Protein AF-A0AA35VU77-F1 (afdb_monomer_lite)

Secondary structure (DSSP, 8-state):
-PPP--S--------HHHHHHHHTTTS--PPPPHHHHHHHTT-TTT----TTTT---S-SGGGG-----EETTEEGGGG--TTHHHHHHHHHHHHHHHHHTTTTS----------HHHHHHHHHHHHHHHHHHHHHHHHHHHHTTSSS-TTS--TTSPPTTS--SSHHHHHHHHHHHHHHHHHHHHTT-SSTT------------

Foldseek 3Di:
DDDDDDPDDPDDDDDPVVVVCVVCVVPDDDDDDVQNVQVVQPHDPRDDDDPLCPDDDPDPPCSPPDDDQDDPNDGPVVQDDPCNVVVVVVVVVVVVVCVVVVVPDPPVVVPPPQPPVNVVVVVVVVVVVVVVVVVVVVVVVVVVVVPDDPVDDDQQDDDPPPPDPHSVSSVVVVVVVVVVCVVVVVVVAPDPPRPDDDDPPPPPD

Sequence (205 aa):
MPKPRDQKERLVCIPKSVLEAKAMEAEKVKRKLEMDNENENGGAGVYSASLKKHYLLVDDKWKEDNMSEILDGHNAFNFIDQDILQRLEELEKEEGLLQEQGDGEDEEMEGEDLTPEQQQELNEIRKKKRSNKKMKIRSKSRSMSRSRSISRPPVHELVPDEGYKDSAQKLKAFKMGKSSVHKRHKAAKKNEGDRVILTLNLLFR

pLDDT: mean 81.17, std 13.05, range [46.22, 95.69]

Organism: Lactuca saligna (NCBI:txid75948)

Structure (mmCIF, N/CA/C/O backbone):
data_AF-A0AA35VU77-F1
#
_entry.id   AF-A0AA35VU77-F1
#
loop_
_atom_site.group_PDB
_atom_site.id
_atom_site.type_symbol
_atom_site.label_atom_id
_atom_site.label_alt_id
_atom_site.label_comp_id
_atom_site.label_asym_id
_atom_site.label_entity_id
_atom_site.label_seq_id
_atom_site.pdbx_PDB_ins_code
_atom_site.Cartn_x
_atom_site.Cartn_y
_atom_site.Cartn_z
_atom_site.occupancy
_atom_site.B_iso_or_equiv
_atom_site.auth_seq_id
_atom_site.auth_comp_id
_atom_site.auth_asym_id
_atom_site.auth_atom_id
_atom_site.pdbx_PDB_model_num
ATOM 1 N N . MET A 1 1 ? 29.006 -35.032 -24.140 1.00 76.69 1 MET A N 1
ATOM 2 C CA . MET A 1 1 ? 27.721 -34.397 -24.513 1.00 76.69 1 MET A CA 1
ATOM 3 C C . MET A 1 1 ? 26.688 -34.698 -23.435 1.00 76.69 1 MET A C 1
ATOM 5 O O . MET A 1 1 ? 26.821 -35.748 -22.807 1.00 76.69 1 MET A O 1
ATOM 9 N N . PRO A 1 2 ? 25.713 -33.808 -23.173 1.00 83.44 2 PRO A N 1
ATOM 10 C CA . PRO A 1 2 ? 24.658 -34.073 -22.197 1.00 83.44 2 PRO A CA 1
ATOM 11 C C . PRO A 1 2 ? 23.899 -35.346 -22.581 1.00 83.44 2 PRO A C 1
ATOM 13 O O . PRO A 1 2 ? 23.517 -35.503 -23.739 1.00 83.44 2 PRO A O 1
ATOM 16 N N . LYS A 1 3 ? 23.705 -36.268 -21.633 1.00 85.12 3 LYS A N 1
ATOM 17 C CA . LYS A 1 3 ? 22.888 -37.462 -21.881 1.00 85.12 3 LYS A CA 1
ATOM 18 C C . LYS A 1 3 ? 21.407 -37.050 -21.925 1.00 85.12 3 LYS A C 1
ATOM 20 O O . LYS A 1 3 ? 20.975 -36.340 -21.013 1.00 85.12 3 LYS A O 1
ATOM 25 N N . PRO A 1 4 ? 20.632 -37.463 -22.946 1.00 84.75 4 PRO A N 1
ATOM 26 C CA . PRO A 1 4 ? 19.212 -37.143 -23.021 1.00 84.75 4 PRO A CA 1
ATOM 27 C C . PRO A 1 4 ? 18.474 -37.837 -21.873 1.00 84.75 4 PRO A C 1
ATOM 29 O O . PRO A 1 4 ? 18.572 -39.050 -21.704 1.00 84.75 4 PRO A O 1
ATOM 32 N N . ARG A 1 5 ? 17.783 -37.041 -21.052 1.00 81.94 5 ARG A N 1
ATOM 33 C CA . ARG A 1 5 ? 17.047 -37.523 -19.874 1.00 81.94 5 ARG A CA 1
ATOM 34 C C . ARG A 1 5 ? 15.583 -37.840 -20.186 1.00 81.94 5 ARG A C 1
ATOM 36 O O . ARG A 1 5 ? 15.062 -38.822 -19.682 1.00 81.94 5 ARG A O 1
ATOM 43 N N . ASP A 1 6 ? 14.947 -37.011 -21.016 1.00 90.25 6 ASP A N 1
ATOM 44 C CA . ASP A 1 6 ? 13.515 -37.050 -21.336 1.00 90.25 6 ASP A CA 1
ATOM 45 C C . ASP A 1 6 ? 13.312 -36.945 -22.863 1.00 90.25 6 ASP A C 1
ATOM 47 O O . ASP A 1 6 ? 14.166 -36.394 -23.555 1.00 90.25 6 ASP A O 1
ATOM 51 N N . GLN A 1 7 ? 12.157 -37.388 -23.379 1.00 86.25 7 GLN A N 1
ATOM 52 C CA . GLN A 1 7 ? 11.749 -37.229 -24.793 1.00 86.25 7 GLN A CA 1
ATOM 53 C C . GLN A 1 7 ? 11.100 -35.863 -25.107 1.00 86.25 7 GLN A C 1
ATOM 55 O O . GLN A 1 7 ? 10.604 -35.648 -26.207 1.00 86.25 7 GLN A O 1
ATOM 60 N N . LYS A 1 8 ? 11.056 -34.934 -24.143 1.00 86.06 8 LYS A N 1
ATOM 61 C CA . LYS A 1 8 ? 10.500 -33.589 -24.356 1.00 86.06 8 LYS A CA 1
ATOM 62 C C . LYS A 1 8 ? 11.581 -32.655 -24.888 1.00 86.06 8 LYS A C 1
ATOM 64 O O . LYS A 1 8 ? 12.564 -32.393 -24.191 1.00 86.06 8 LYS A O 1
ATOM 69 N N . GLU A 1 9 ? 11.367 -32.112 -26.080 1.00 85.69 9 GLU A N 1
ATOM 70 C CA . GLU A 1 9 ? 12.237 -31.087 -26.648 1.00 85.69 9 GLU A CA 1
ATOM 71 C C . GLU A 1 9 ? 12.067 -29.769 -25.890 1.00 85.69 9 GLU A C 1
ATOM 73 O O . GLU A 1 9 ? 10.971 -29.226 -25.763 1.00 85.69 9 GLU A O 1
ATOM 78 N N . ARG A 1 10 ? 13.172 -29.247 -25.358 1.00 85.94 10 ARG A N 1
ATOM 79 C CA . ARG A 1 10 ? 13.228 -27.923 -24.730 1.00 85.94 10 ARG A CA 1
ATOM 80 C C . ARG A 1 10 ? 13.898 -26.971 -25.710 1.00 85.94 10 ARG A C 1
ATOM 82 O O . ARG A 1 10 ? 15.083 -26.673 -25.578 1.00 85.94 10 ARG A O 1
ATOM 89 N N . LEU A 1 11 ? 13.146 -26.587 -26.740 1.00 87.56 11 LEU A N 1
ATOM 90 C CA . LEU A 1 11 ? 13.618 -25.667 -27.771 1.00 87.56 11 LEU A CA 1
ATOM 91 C C . LEU A 1 11 ? 13.910 -24.286 -27.173 1.00 87.56 11 LEU A C 1
ATOM 93 O O . LEU A 1 11 ? 13.330 -23.877 -26.166 1.00 87.56 11 LEU A O 1
ATOM 97 N N . VAL A 1 12 ? 14.811 -23.554 -27.821 1.00 90.62 12 VAL A N 1
ATOM 98 C CA . VAL A 1 12 ? 15.113 -22.170 -27.452 1.00 90.62 12 VAL A CA 1
ATOM 99 C C . VAL A 1 12 ? 13.927 -21.285 -27.848 1.00 90.62 12 VAL A C 1
ATOM 101 O O . VAL A 1 12 ? 13.536 -21.257 -29.012 1.00 90.62 12 VAL A O 1
ATOM 104 N N . CYS A 1 13 ? 13.358 -20.546 -26.894 1.00 91.31 13 CYS A N 1
ATOM 105 C CA . CYS A 1 13 ? 12.255 -19.617 -27.144 1.00 91.31 13 CYS A CA 1
ATOM 106 C C . CYS A 1 13 ? 12.804 -18.206 -27.402 1.00 91.31 13 CYS A C 1
ATOM 108 O O . CYS A 1 13 ? 13.132 -17.482 -26.463 1.00 91.31 13 CYS A O 1
ATOM 110 N N . ILE A 1 14 ? 12.939 -17.829 -28.679 1.00 92.31 14 ILE A N 1
ATOM 111 C CA . ILE A 1 14 ? 13.341 -16.475 -29.089 1.00 92.31 14 ILE A CA 1
ATOM 112 C C . ILE A 1 14 ? 12.100 -15.738 -29.616 1.00 92.31 14 ILE A C 1
ATOM 114 O O . ILE A 1 14 ? 11.481 -16.217 -30.569 1.00 92.31 14 ILE A O 1
ATOM 118 N N . PRO A 1 15 ? 11.722 -14.577 -29.050 1.00 94.56 15 PRO A N 1
ATOM 119 C CA . PRO A 1 15 ? 10.602 -13.798 -29.565 1.00 94.56 15 PRO A CA 1
ATOM 120 C C . PRO A 1 15 ? 10.918 -13.230 -30.957 1.00 94.56 15 PRO A C 1
ATOM 122 O O . PRO A 1 15 ? 12.025 -12.747 -31.212 1.00 94.56 15 PRO A O 1
ATOM 125 N N . LYS A 1 16 ? 9.922 -13.245 -31.853 1.00 91.50 16 LYS A N 1
ATOM 126 C CA . LYS A 1 16 ? 10.057 -12.796 -33.255 1.00 91.50 16 LYS A CA 1
ATOM 127 C C . LYS A 1 16 ? 10.577 -11.359 -33.375 1.00 91.50 16 LYS A C 1
ATOM 129 O O . LYS A 1 16 ? 11.432 -11.090 -34.215 1.00 91.50 16 LYS A O 1
ATOM 134 N N . SER A 1 17 ? 10.156 -10.483 -32.459 1.00 91.31 17 SER A N 1
ATOM 135 C CA . SER A 1 17 ? 10.578 -9.077 -32.397 1.00 91.31 17 SER A CA 1
ATOM 136 C C . SER A 1 17 ? 12.098 -8.896 -32.329 1.00 91.31 17 SER A C 1
ATOM 138 O O . SER A 1 17 ? 12.623 -7.932 -32.878 1.00 91.31 17 SER A O 1
ATOM 140 N N . VAL A 1 18 ? 12.830 -9.823 -31.701 1.00 89.81 18 VAL A N 1
ATOM 141 C CA . VAL A 1 18 ? 14.296 -9.755 -31.589 1.00 89.81 18 VAL A CA 1
ATOM 142 C C . VAL A 1 18 ? 14.980 -10.189 -32.886 1.00 89.81 18 VAL A C 1
ATOM 144 O O . VAL A 1 18 ? 15.993 -9.601 -33.263 1.00 89.81 18 VAL A O 1
ATOM 147 N N . LEU A 1 19 ? 14.435 -11.187 -33.588 1.00 88.81 19 LEU A N 1
ATOM 148 C CA . LEU A 1 19 ? 14.968 -11.643 -34.877 1.00 88.81 19 LEU A CA 1
ATOM 149 C C . LEU A 1 19 ? 14.815 -10.553 -35.944 1.00 88.81 19 LEU A C 1
ATOM 151 O O . LEU A 1 19 ? 15.773 -10.237 -36.645 1.00 88.81 19 LEU A O 1
ATOM 155 N N . GLU A 1 20 ? 13.643 -9.920 -35.995 1.00 88.25 20 GLU A N 1
ATOM 156 C CA . GLU A 1 20 ? 13.369 -8.770 -36.865 1.00 88.25 20 GLU A CA 1
ATOM 157 C C . GLU A 1 20 ? 14.216 -7.549 -36.479 1.00 88.25 20 GLU A C 1
ATOM 159 O O . GLU A 1 20 ? 14.733 -6.836 -37.342 1.00 88.25 20 GLU A O 1
ATOM 164 N N . ALA A 1 21 ? 14.406 -7.308 -35.174 1.00 85.38 21 ALA A N 1
ATOM 165 C CA . ALA A 1 21 ? 15.246 -6.215 -34.703 1.00 85.38 21 ALA A CA 1
ATOM 166 C C . ALA A 1 21 ? 16.697 -6.361 -35.173 1.00 85.38 21 ALA A C 1
ATOM 168 O O . ALA A 1 21 ? 17.228 -5.371 -35.677 1.00 85.38 21 ALA A O 1
ATOM 169 N N . LYS A 1 22 ? 17.267 -7.571 -35.056 1.00 83.88 22 LYS A N 1
ATOM 170 C CA . LYS A 1 22 ? 18.619 -7.933 -35.513 1.00 83.88 22 LYS A CA 1
ATOM 171 C C . LYS A 1 22 ? 18.763 -7.883 -37.031 1.00 83.88 22 LYS A C 1
ATOM 173 O O . LYS A 1 22 ? 19.752 -7.361 -37.530 1.00 83.88 22 LYS A O 1
ATOM 178 N N . ALA A 1 23 ? 17.775 -8.387 -37.774 1.00 83.50 23 ALA A N 1
ATOM 179 C CA . ALA A 1 23 ? 17.795 -8.341 -39.238 1.00 83.50 23 ALA A CA 1
ATOM 180 C C . ALA A 1 23 ? 17.839 -6.896 -39.763 1.00 83.50 23 ALA A C 1
ATOM 182 O O . ALA A 1 23 ? 18.548 -6.604 -40.718 1.00 83.50 23 ALA A O 1
ATOM 183 N N . MET A 1 24 ? 17.133 -5.982 -39.093 1.00 76.75 24 MET A N 1
ATOM 184 C CA . MET A 1 24 ? 17.121 -4.560 -39.443 1.00 76.75 24 MET A CA 1
ATOM 185 C C . MET A 1 24 ? 18.193 -3.725 -38.715 1.00 76.75 24 MET A C 1
ATOM 187 O O . MET A 1 24 ? 18.205 -2.504 -38.831 1.00 76.75 24 MET A O 1
ATOM 191 N N . GLU A 1 25 ? 19.079 -4.336 -37.927 1.00 65.44 25 GLU A N 1
ATOM 192 C CA . GLU A 1 25 ? 20.121 -3.630 -37.162 1.00 65.44 25 GLU A CA 1
ATOM 193 C C . GLU A 1 25 ? 21.206 -3.032 -38.073 1.00 65.44 25 GLU A C 1
ATOM 195 O O . GLU A 1 25 ? 21.813 -2.023 -37.728 1.00 65.44 25 GLU A O 1
ATOM 200 N N . ALA A 1 26 ? 21.369 -3.584 -39.279 1.00 60.97 26 ALA A N 1
ATOM 201 C CA . ALA A 1 26 ? 22.276 -3.073 -40.306 1.00 60.97 26 ALA A CA 1
ATOM 202 C C . ALA A 1 26 ? 21.860 -1.705 -40.894 1.00 60.97 26 ALA A C 1
ATOM 204 O O . ALA A 1 26 ? 22.677 -1.059 -41.543 1.00 60.97 26 ALA A O 1
ATOM 205 N N . GLU A 1 27 ? 20.620 -1.252 -40.663 1.00 62.19 27 GLU A N 1
ATOM 206 C CA . GLU A 1 27 ? 20.031 -0.085 -41.345 1.00 62.19 27 GLU A CA 1
ATOM 207 C C . GLU A 1 27 ? 19.505 1.001 -40.378 1.00 62.19 27 GLU A C 1
ATOM 209 O O . GLU A 1 27 ? 19.020 2.050 -40.802 1.00 62.19 27 GLU A O 1
ATOM 214 N N . LYS A 1 28 ? 19.573 0.788 -39.055 1.00 65.19 28 LYS A N 1
ATOM 215 C CA . LYS A 1 28 ? 18.801 1.603 -38.100 1.00 65.19 28 LYS A CA 1
ATOM 216 C C . LYS A 1 28 ? 19.504 2.862 -37.591 1.00 65.19 28 LYS A C 1
ATOM 218 O O . LYS A 1 28 ? 20.522 2.820 -36.903 1.00 65.19 28 LYS A O 1
ATOM 223 N N . VAL A 1 29 ? 18.813 3.981 -37.816 1.00 63.91 29 VAL A N 1
ATOM 224 C CA . VAL A 1 29 ? 18.898 5.247 -37.075 1.00 63.91 29 VAL A CA 1
ATOM 225 C C . VAL A 1 29 ? 18.906 4.973 -35.564 1.00 63.91 29 VAL A C 1
ATOM 227 O O . VAL A 1 29 ? 18.049 4.249 -35.050 1.00 63.91 29 VAL A O 1
ATOM 230 N N . LYS A 1 30 ? 19.876 5.549 -34.845 1.00 72.69 30 LYS A N 1
ATOM 231 C CA . LYS A 1 30 ? 19.999 5.410 -33.386 1.00 72.69 30 LYS A CA 1
ATOM 232 C C . LYS A 1 30 ? 18.725 5.933 -32.714 1.00 72.69 30 LYS A C 1
ATOM 234 O O . LYS A 1 30 ? 18.355 7.089 -32.904 1.00 72.69 30 LYS A O 1
ATOM 239 N N . ARG A 1 31 ? 18.044 5.076 -31.946 1.00 81.38 31 ARG A N 1
ATOM 240 C CA . ARG A 1 31 ? 16.898 5.486 -31.120 1.00 81.38 31 ARG A CA 1
ATOM 241 C C . ARG A 1 31 ? 17.390 6.425 -30.024 1.00 81.38 31 ARG A C 1
ATOM 243 O O . ARG A 1 31 ? 18.448 6.162 -29.459 1.00 81.38 31 ARG A O 1
ATOM 250 N N . LYS A 1 32 ? 16.603 7.455 -29.703 1.00 85.19 32 LYS A N 1
ATOM 251 C CA . LYS A 1 32 ? 16.854 8.276 -28.515 1.00 85.19 32 LYS A CA 1
ATOM 252 C C . LYS A 1 32 ? 16.818 7.384 -27.278 1.00 85.19 32 LYS A C 1
ATOM 254 O O . LYS A 1 32 ? 15.843 6.657 -27.069 1.00 85.19 32 LYS A O 1
ATOM 259 N N . LEU A 1 33 ? 17.893 7.411 -26.504 1.00 88.06 33 LEU A N 1
ATOM 260 C CA . LEU A 1 33 ? 17.984 6.717 -25.228 1.00 88.06 33 LEU A CA 1
ATOM 261 C C . LEU A 1 33 ? 17.532 7.654 -24.105 1.00 88.06 33 LEU A C 1
ATOM 263 O O . LEU A 1 33 ? 17.578 8.873 -24.244 1.00 88.06 33 LEU A O 1
ATOM 267 N N . GLU A 1 34 ? 17.162 7.097 -22.953 1.00 85.38 34 GLU A N 1
ATOM 268 C CA . GLU A 1 34 ? 16.865 7.922 -21.770 1.00 85.38 34 GLU A CA 1
ATOM 269 C C . GLU A 1 34 ? 18.085 8.740 -21.315 1.00 85.38 34 GLU A C 1
ATOM 271 O O . GLU A 1 34 ? 17.922 9.827 -20.778 1.00 85.38 34 GLU A O 1
ATOM 276 N N . MET A 1 35 ? 19.301 8.271 -21.619 1.00 86.31 35 MET A N 1
ATOM 277 C CA . MET A 1 35 ? 20.538 9.031 -21.411 1.00 86.31 35 MET A CA 1
ATOM 278 C C . MET A 1 35 ? 20.590 10.309 -22.265 1.00 86.31 35 MET A C 1
ATOM 280 O O . MET A 1 35 ? 21.073 11.341 -21.807 1.00 86.31 35 MET A O 1
ATOM 284 N N . ASP A 1 36 ? 20.079 10.265 -23.497 1.00 89.44 36 ASP A N 1
ATOM 285 C CA . ASP A 1 36 ? 20.017 11.449 -24.358 1.00 89.44 36 ASP A CA 1
ATOM 286 C C . ASP A 1 36 ? 18.958 12.433 -23.836 1.00 89.44 36 ASP A C 1
ATOM 288 O O . ASP A 1 36 ? 19.223 13.629 -23.749 1.00 89.44 36 ASP A O 1
ATOM 292 N N . ASN A 1 37 ? 17.797 11.925 -23.401 1.00 87.12 37 ASN A N 1
ATOM 293 C CA . ASN A 1 37 ? 16.743 12.738 -22.780 1.00 87.12 37 ASN A CA 1
ATOM 294 C C . ASN A 1 37 ? 17.216 13.409 -21.479 1.00 87.12 37 ASN A C 1
ATOM 296 O O . ASN A 1 37 ? 16.875 14.557 -21.215 1.00 87.12 37 ASN A O 1
ATOM 300 N N . GLU A 1 38 ? 18.003 12.711 -20.660 1.00 88.56 38 GLU A N 1
ATOM 301 C CA . GLU A 1 38 ? 18.589 13.270 -19.440 1.00 88.56 38 GLU A CA 1
ATOM 302 C C . GLU A 1 38 ? 19.518 14.446 -19.763 1.00 88.56 38 GLU A C 1
ATOM 304 O O . GLU A 1 38 ? 19.397 15.511 -19.156 1.00 88.56 38 GLU A O 1
ATOM 309 N N . ASN A 1 39 ? 20.397 14.283 -20.757 1.00 87.25 39 ASN A N 1
ATOM 310 C CA . ASN A 1 39 ? 21.301 15.342 -21.207 1.00 87.25 39 ASN A CA 1
ATOM 311 C C . ASN A 1 39 ? 20.542 16.557 -21.768 1.00 87.25 39 ASN A C 1
ATOM 313 O O . ASN A 1 39 ? 20.941 17.692 -21.511 1.00 87.25 39 ASN A O 1
ATOM 317 N N . GLU A 1 40 ? 19.445 16.332 -22.503 1.00 89.25 40 GLU A N 1
ATOM 318 C CA . GLU A 1 40 ? 18.576 17.395 -23.035 1.00 89.25 40 GLU A CA 1
ATOM 319 C C . GLU A 1 40 ? 17.826 18.147 -21.910 1.00 89.25 40 GLU A C 1
ATOM 321 O O . GLU A 1 40 ? 17.682 19.369 -21.973 1.00 89.25 40 GLU A O 1
ATOM 326 N N . ASN A 1 41 ? 17.395 17.453 -20.849 1.00 85.69 41 ASN A N 1
ATOM 327 C CA . ASN A 1 41 ? 16.501 17.987 -19.811 1.00 85.69 41 ASN A CA 1
ATOM 328 C C . ASN A 1 41 ? 17.209 18.494 -18.536 1.00 85.69 41 ASN A C 1
ATOM 330 O O . ASN A 1 41 ? 16.581 18.597 -17.479 1.00 85.69 41 ASN A O 1
ATOM 334 N N . GLY A 1 42 ? 18.493 18.845 -18.621 1.00 83.88 42 GLY A N 1
ATOM 335 C CA . GLY A 1 42 ? 19.237 19.473 -17.518 1.00 83.88 42 GLY A CA 1
ATOM 336 C C . GLY A 1 42 ? 20.306 18.595 -16.865 1.00 83.88 42 GLY A C 1
ATOM 337 O O . GLY A 1 42 ? 20.929 19.027 -15.897 1.00 83.88 42 GLY A O 1
ATOM 338 N N . GLY A 1 43 ? 20.560 17.407 -17.412 1.00 85.88 43 GLY A N 1
ATOM 339 C CA . GLY A 1 43 ? 21.669 16.541 -17.034 1.00 85.88 43 GLY A CA 1
ATOM 340 C C . GLY A 1 43 ? 21.518 15.863 -15.672 1.00 85.88 43 GLY A C 1
ATOM 341 O O . GLY A 1 43 ? 20.510 15.991 -14.963 1.00 85.88 43 GLY A O 1
ATOM 342 N N . ALA A 1 44 ? 22.568 15.128 -15.310 1.00 82.62 44 ALA A N 1
ATOM 343 C CA . ALA A 1 44 ? 22.620 14.341 -14.089 1.00 82.62 44 ALA A CA 1
ATOM 344 C C . ALA A 1 44 ? 22.445 15.218 -12.840 1.00 82.62 44 ALA A C 1
ATOM 346 O O . ALA A 1 44 ? 23.213 16.147 -12.590 1.00 82.62 44 ALA A O 1
ATOM 347 N N . GLY A 1 45 ? 21.429 14.895 -12.039 1.00 84.00 45 GLY A N 1
ATOM 348 C CA . GLY A 1 45 ? 21.115 15.572 -10.777 1.00 84.00 45 GLY A CA 1
ATOM 349 C C . GLY A 1 45 ? 19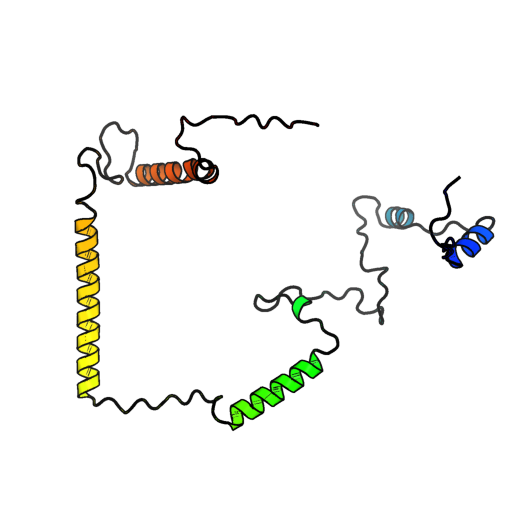.999 16.619 -10.852 1.00 84.00 45 GLY A C 1
ATOM 350 O O . GLY A 1 45 ? 19.481 16.991 -9.801 1.00 84.00 45 GLY A O 1
ATOM 351 N N . VAL A 1 46 ? 19.588 17.053 -12.050 1.00 88.12 46 VAL A N 1
ATOM 352 C CA . VAL A 1 46 ? 18.423 17.945 -12.239 1.00 88.12 46 VAL A CA 1
ATOM 353 C C . VAL A 1 46 ? 17.248 17.195 -12.866 1.00 88.12 46 VAL A C 1
ATOM 355 O O . VAL A 1 46 ? 16.102 17.396 -12.462 1.00 88.12 46 VAL A O 1
ATOM 358 N N . TYR A 1 47 ? 17.515 16.305 -13.825 1.00 87.31 47 TYR A N 1
ATOM 359 C CA . TYR A 1 47 ? 16.472 15.509 -14.465 1.00 87.31 47 TYR A CA 1
ATOM 360 C C . TYR A 1 47 ? 15.868 14.481 -13.497 1.00 87.31 47 TYR A C 1
ATOM 362 O O . TYR A 1 47 ? 16.578 13.669 -12.902 1.00 87.31 47 TYR A O 1
ATOM 370 N N . SER A 1 48 ? 14.537 14.485 -13.377 1.00 85.19 48 SER A N 1
ATOM 371 C CA . SER A 1 48 ? 13.782 13.456 -12.659 1.00 85.19 48 SER A CA 1
ATOM 372 C C . SER A 1 48 ? 13.042 12.564 -13.653 1.00 85.19 48 SER A C 1
ATOM 374 O O . SER A 1 48 ? 12.110 12.992 -14.341 1.00 85.19 48 SER A O 1
ATOM 376 N N . ALA A 1 49 ? 13.471 11.308 -13.751 1.00 84.88 49 ALA A N 1
ATOM 377 C CA . ALA A 1 49 ? 12.815 10.318 -14.591 1.00 84.88 49 ALA A CA 1
ATOM 378 C C . ALA A 1 49 ? 11.528 9.816 -13.910 1.00 84.88 49 ALA A C 1
ATOM 380 O O . ALA A 1 49 ? 11.589 9.152 -12.876 1.00 84.88 49 ALA A O 1
ATOM 381 N N . SER A 1 50 ? 10.354 10.098 -14.493 1.00 86.69 50 SER A N 1
ATOM 382 C CA . SER A 1 50 ? 9.105 9.475 -14.024 1.00 86.69 50 SER A CA 1
ATOM 383 C C . SER A 1 50 ? 9.093 7.991 -14.390 1.00 86.69 50 SER A C 1
ATOM 385 O O . SER A 1 50 ? 9.216 7.616 -15.558 1.00 86.69 50 SER A O 1
ATOM 387 N N . LEU A 1 51 ? 8.923 7.153 -13.369 1.00 87.62 51 LEU A N 1
ATOM 388 C CA . LEU A 1 51 ? 8.828 5.699 -13.495 1.00 87.62 51 LEU A CA 1
ATOM 389 C C . LEU A 1 51 ? 7.499 5.257 -14.125 1.00 87.62 51 LEU A C 1
ATOM 391 O O . LEU A 1 51 ? 7.435 4.173 -14.699 1.00 87.62 51 LEU A O 1
ATOM 395 N N . LYS A 1 52 ? 6.456 6.097 -14.043 1.00 87.94 52 LYS A N 1
ATOM 396 C CA . LYS A 1 52 ? 5.096 5.782 -14.508 1.00 87.94 52 LYS A CA 1
ATOM 397 C C . LYS A 1 52 ? 4.916 5.946 -16.029 1.00 87.94 52 LYS A C 1
ATOM 399 O O . LYS A 1 52 ? 3.984 5.384 -16.602 1.00 87.94 52 LYS A O 1
ATOM 404 N N . LYS A 1 53 ? 5.833 6.656 -16.710 1.00 85.94 53 LYS A N 1
ATOM 405 C CA . LYS A 1 53 ? 5.758 6.996 -18.153 1.00 85.94 53 LYS A CA 1
ATOM 406 C C . LYS A 1 53 ? 5.496 5.784 -19.054 1.00 85.94 53 LYS A C 1
ATOM 408 O O . LYS A 1 53 ? 4.660 5.837 -19.957 1.00 85.94 53 LYS A O 1
ATOM 413 N N . HIS A 1 54 ? 6.212 4.691 -18.791 1.00 86.69 54 HIS A N 1
ATOM 414 C CA . HIS A 1 54 ? 6.252 3.503 -19.652 1.00 86.69 54 HIS A CA 1
ATOM 415 C C . HIS A 1 54 ? 5.317 2.379 -19.189 1.00 86.69 54 HIS A C 1
ATOM 417 O O . HIS A 1 54 ? 5.455 1.242 -19.638 1.00 86.69 54 HIS A O 1
ATOM 423 N N . TYR A 1 55 ? 4.377 2.660 -18.282 1.00 90.31 55 TYR A N 1
ATOM 424 C CA . TYR A 1 55 ? 3.413 1.650 -17.849 1.00 90.31 55 TYR A CA 1
ATOM 425 C C . TYR A 1 55 ? 2.400 1.332 -18.957 1.00 90.31 55 TYR A C 1
ATOM 427 O O . TYR A 1 55 ? 2.042 2.188 -19.766 1.00 90.31 55 TYR A O 1
ATOM 435 N N . LEU A 1 56 ? 1.955 0.078 -19.004 1.00 93.12 56 LEU A N 1
ATOM 436 C CA . LEU A 1 56 ? 0.933 -0.393 -19.936 1.00 93.12 56 LEU A CA 1
ATOM 437 C C . LEU A 1 56 ? -0.382 -0.499 -19.163 1.00 93.12 56 LEU A C 1
ATOM 439 O O . LEU A 1 56 ? -0.600 -1.476 -18.450 1.00 93.12 56 LEU A O 1
ATOM 443 N N . LEU A 1 57 ? -1.212 0.539 -19.251 1.00 91.31 57 LEU A N 1
ATOM 444 C CA . LEU A 1 57 ? -2.547 0.580 -18.652 1.00 91.31 57 LEU A CA 1
ATOM 445 C C . LEU A 1 57 ? -3.605 0.570 -19.763 1.00 91.31 57 LEU A C 1
ATOM 447 O O . LEU A 1 57 ? -3.280 0.753 -20.934 1.00 91.31 57 LEU A O 1
ATOM 451 N N . VAL A 1 58 ? -4.867 0.337 -19.390 1.00 94.38 58 VAL A N 1
ATOM 452 C CA . VAL A 1 58 ? -6.001 0.376 -20.333 1.00 94.38 58 VAL A CA 1
ATOM 453 C C . VAL A 1 58 ? -6.171 1.783 -20.905 1.00 94.38 58 VAL A C 1
ATOM 455 O O . VAL A 1 58 ? -6.184 1.949 -22.119 1.00 94.38 58 VAL A O 1
ATOM 458 N N . ASP A 1 59 ? -6.215 2.787 -20.029 1.00 92.62 59 ASP A N 1
ATOM 459 C CA . ASP A 1 59 ? -6.157 4.194 -20.419 1.00 92.62 59 ASP A CA 1
ATOM 460 C C . ASP A 1 59 ? -4.763 4.786 -20.149 1.00 92.62 59 ASP A C 1
ATOM 462 O O . ASP A 1 59 ? -4.038 4.354 -19.259 1.00 92.62 59 ASP A O 1
ATOM 466 N N . ASP A 1 60 ? -4.360 5.815 -20.889 1.00 90.81 60 ASP A N 1
ATOM 467 C CA . ASP A 1 60 ? -3.099 6.519 -20.605 1.00 90.81 60 ASP A CA 1
ATOM 468 C C . ASP A 1 60 ? -3.284 7.700 -19.636 1.00 90.81 60 ASP A C 1
ATOM 470 O O . ASP A 1 60 ? -2.314 8.184 -19.057 1.00 90.81 60 ASP A O 1
ATOM 474 N N . LYS A 1 61 ? -4.525 8.168 -19.434 1.00 91.88 61 LYS A N 1
ATOM 475 C CA . LYS A 1 61 ? -4.836 9.385 -18.656 1.00 91.88 61 LYS A CA 1
ATOM 476 C C . LYS A 1 61 ? -4.515 9.239 -17.168 1.00 91.88 61 LYS A C 1
ATOM 478 O O . LYS A 1 61 ? -3.919 10.131 -16.581 1.00 91.88 61 LYS A O 1
ATOM 483 N N . TRP A 1 62 ? -4.867 8.095 -16.596 1.00 90.94 62 TRP A N 1
ATOM 484 C CA . TRP A 1 62 ? -4.651 7.740 -15.190 1.00 90.94 62 TRP A CA 1
ATOM 485 C C . TRP A 1 62 ? -3.228 7.250 -14.862 1.00 90.94 62 TRP A C 1
ATOM 487 O O . TRP A 1 62 ? -2.975 6.787 -13.755 1.00 90.94 62 TRP A O 1
ATOM 497 N N . LYS A 1 63 ? -2.260 7.351 -15.789 1.00 90.50 63 LYS A N 1
ATOM 498 C CA . LYS A 1 63 ? -0.863 6.954 -15.515 1.00 90.50 63 LYS A CA 1
ATOM 499 C C . LYS A 1 63 ? -0.246 7.709 -14.349 1.00 90.50 63 LYS A C 1
ATOM 501 O O . LYS A 1 63 ? 0.570 7.146 -13.630 1.00 90.50 63 LYS A O 1
ATOM 506 N N . GLU A 1 64 ? -0.603 8.977 -14.192 1.00 89.69 64 GLU A N 1
ATOM 507 C CA . GLU A 1 64 ? -0.030 9.837 -13.159 1.00 89.69 64 GLU A CA 1
ATOM 508 C C . GLU A 1 64 ? -0.842 9.834 -11.858 1.00 89.69 64 GLU A C 1
ATOM 510 O O . GLU A 1 64 ? -0.350 10.338 -10.845 1.00 89.69 64 GLU A O 1
ATOM 515 N N . ASP A 1 65 ? -2.018 9.199 -11.840 1.00 92.69 65 ASP A N 1
ATOM 516 C CA . ASP A 1 65 ? -2.882 9.150 -10.662 1.00 92.69 65 ASP A CA 1
ATOM 517 C C . ASP A 1 65 ? -2.177 8.450 -9.483 1.00 92.69 65 ASP A C 1
ATOM 519 O O . ASP A 1 65 ? -1.316 7.571 -9.644 1.00 92.69 65 ASP A O 1
ATOM 523 N N . ASN A 1 66 ? -2.497 8.895 -8.264 1.00 91.38 66 ASN A N 1
ATOM 524 C CA . ASN A 1 66 ? -1.903 8.387 -7.028 1.00 91.38 66 ASN A CA 1
ATOM 525 C C . ASN A 1 66 ? -2.906 7.505 -6.283 1.00 91.38 66 ASN A C 1
ATOM 527 O O . ASN A 1 66 ? -3.960 7.977 -5.864 1.00 91.38 66 ASN A O 1
ATOM 531 N N . MET A 1 67 ? -2.538 6.241 -6.081 1.00 88.75 67 MET A N 1
ATOM 532 C CA . MET A 1 67 ? -3.317 5.292 -5.288 1.00 88.75 67 MET A CA 1
ATOM 533 C C . MET A 1 67 ? -3.126 5.556 -3.794 1.00 88.75 67 MET A C 1
ATOM 535 O O . MET A 1 67 ? -2.006 5.769 -3.329 1.00 88.75 67 MET A O 1
ATOM 539 N N . SER A 1 68 ? -4.216 5.517 -3.032 1.00 92.50 68 SER A N 1
ATOM 540 C CA . SER A 1 68 ? -4.156 5.576 -1.572 1.00 92.50 68 SER A CA 1
ATOM 541 C C . SER A 1 68 ? -3.651 4.245 -1.014 1.00 92.50 68 SER A C 1
ATOM 543 O O . SER A 1 68 ? -4.194 3.198 -1.346 1.00 92.50 68 SER A O 1
ATOM 545 N N . GLU A 1 69 ? -2.628 4.277 -0.159 1.00 90.94 69 GLU A N 1
ATOM 546 C CA . GLU A 1 69 ? -2.058 3.060 0.442 1.00 90.94 69 GLU A CA 1
ATOM 547 C C . GLU A 1 69 ? -2.769 2.666 1.746 1.00 90.94 69 GLU A C 1
ATOM 549 O O . GLU A 1 69 ? -3.015 1.488 1.993 1.00 90.94 69 GLU A O 1
ATOM 554 N N . ILE A 1 70 ? -3.117 3.646 2.587 1.00 94.25 70 ILE A N 1
ATOM 555 C CA . ILE A 1 70 ? -3.697 3.422 3.918 1.00 94.25 70 ILE A CA 1
ATOM 556 C C . ILE A 1 70 ? -4.977 4.241 4.065 1.00 94.25 70 ILE A C 1
ATOM 558 O O . ILE A 1 70 ? -4.968 5.449 3.829 1.00 94.25 70 ILE A O 1
ATOM 562 N N . LEU A 1 71 ? -6.047 3.586 4.513 1.00 93.06 71 LEU A N 1
ATOM 563 C CA . LEU A 1 71 ? -7.343 4.187 4.816 1.00 93.06 71 LEU A CA 1
ATOM 564 C C . LEU A 1 71 ? -7.854 3.621 6.149 1.00 93.06 71 LEU A C 1
ATOM 566 O O . LEU A 1 71 ? -7.894 2.408 6.327 1.00 93.06 71 LEU A O 1
ATOM 570 N N . ASP A 1 72 ? -8.143 4.494 7.118 1.00 91.25 72 ASP A N 1
ATOM 571 C CA . ASP A 1 72 ? -8.633 4.145 8.467 1.00 91.25 72 ASP A CA 1
ATOM 572 C C . ASP A 1 72 ? -7.825 3.063 9.211 1.00 91.25 72 ASP A C 1
ATOM 574 O O . ASP A 1 72 ? -8.345 2.260 9.979 1.00 91.25 72 ASP A O 1
ATOM 578 N N . GLY A 1 73 ? -6.505 3.047 8.998 1.00 95.00 73 GLY A N 1
ATOM 579 C CA . GLY A 1 73 ? -5.598 2.064 9.605 1.00 95.00 73 GLY A CA 1
ATOM 580 C C . GLY A 1 73 ? -5.554 0.713 8.883 1.00 95.00 73 GLY A C 1
ATOM 581 O O . GLY A 1 73 ? -4.772 -0.157 9.271 1.00 95.00 73 GLY A O 1
ATOM 582 N N . HIS A 1 74 ? -6.321 0.556 7.806 1.00 94.56 74 HIS A N 1
ATOM 583 C CA . HIS A 1 74 ? -6.301 -0.599 6.923 1.00 94.56 74 HIS A CA 1
ATOM 584 C C . HIS A 1 74 ? -5.531 -0.300 5.630 1.00 94.56 74 HIS A C 1
ATOM 586 O O . HIS A 1 74 ? -5.458 0.836 5.165 1.00 94.56 74 HIS A O 1
ATOM 592 N N . ASN A 1 75 ? -4.921 -1.335 5.053 1.00 94.44 75 ASN A N 1
ATOM 593 C CA . ASN A 1 75 ? -4.207 -1.239 3.782 1.00 94.44 75 ASN A CA 1
ATOM 594 C C . ASN A 1 75 ? -5.188 -1.420 2.616 1.00 94.44 75 ASN A C 1
ATOM 596 O O . ASN A 1 75 ? -5.846 -2.458 2.541 1.00 94.44 75 ASN A O 1
ATOM 600 N N . ALA A 1 76 ? -5.231 -0.463 1.689 1.00 93.75 76 ALA A N 1
ATOM 601 C CA . ALA A 1 76 ? -6.109 -0.513 0.522 1.00 93.75 76 ALA A CA 1
ATOM 602 C C . ALA A 1 76 ? -5.816 -1.716 -0.393 1.00 93.75 76 ALA A C 1
ATOM 604 O O . ALA A 1 76 ? -6.745 -2.315 -0.926 1.00 93.75 76 ALA A O 1
ATOM 605 N N . PHE A 1 77 ? -4.549 -2.138 -0.520 1.00 92.25 77 PHE A N 1
ATOM 606 C CA . PHE A 1 77 ? -4.162 -3.270 -1.378 1.00 92.25 77 PHE A CA 1
ATOM 607 C C . PHE A 1 77 ? -4.780 -4.606 -0.953 1.00 92.25 77 PHE A C 1
ATOM 609 O O . PHE A 1 77 ? -4.886 -5.512 -1.774 1.00 92.25 77 PHE A O 1
ATOM 616 N N . ASN A 1 78 ? -5.195 -4.734 0.310 1.00 93.38 78 ASN A N 1
ATOM 617 C CA . ASN A 1 78 ? -5.832 -5.954 0.804 1.00 93.38 78 ASN A CA 1
ATOM 618 C C . ASN A 1 78 ? -7.270 -6.123 0.286 1.00 93.38 78 ASN A C 1
ATOM 620 O O . ASN A 1 78 ? -7.818 -7.212 0.402 1.00 93.38 78 ASN A O 1
ATOM 624 N N . PHE A 1 79 ? -7.867 -5.060 -0.258 1.00 92.62 79 PHE A N 1
ATOM 625 C CA . PHE A 1 79 ? -9.252 -5.026 -0.729 1.00 92.62 79 PHE A CA 1
ATOM 626 C C . PHE A 1 79 ? -9.339 -4.815 -2.250 1.00 92.62 79 PHE A C 1
ATOM 628 O O . PHE A 1 79 ? -10.365 -4.376 -2.754 1.00 92.62 79 PHE A O 1
ATOM 635 N N . ILE A 1 80 ? -8.269 -5.078 -3.007 1.00 93.75 80 ILE A N 1
ATOM 636 C CA . ILE A 1 80 ? -8.302 -4.981 -4.474 1.00 93.75 80 ILE A CA 1
ATOM 637 C C . ILE A 1 80 ? -8.577 -6.368 -5.047 1.00 93.75 80 ILE A C 1
ATOM 639 O O . ILE A 1 80 ? -7.652 -7.153 -5.232 1.00 93.75 80 ILE A O 1
ATOM 643 N N . ASP A 1 81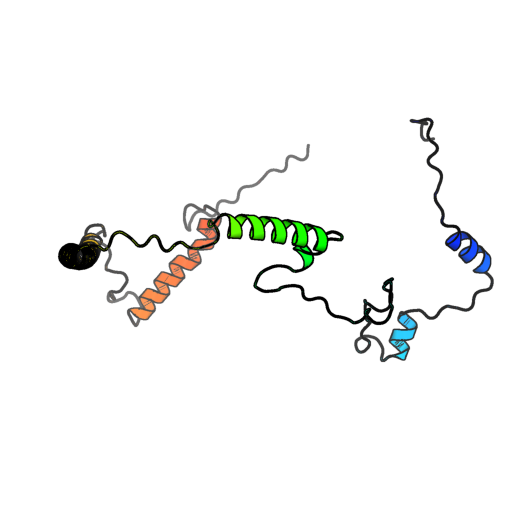 ? -9.843 -6.629 -5.365 1.00 95.50 81 ASP A N 1
ATOM 644 C CA . ASP A 1 81 ? -10.317 -7.887 -5.944 1.00 95.50 81 ASP A CA 1
ATOM 645 C C . ASP A 1 81 ? -11.236 -7.623 -7.151 1.00 95.50 81 ASP A C 1
ATOM 647 O O . ASP A 1 81 ? -11.969 -6.633 -7.188 1.00 95.50 81 ASP A O 1
ATOM 651 N N . GLN A 1 82 ? -11.210 -8.513 -8.152 1.00 95.69 82 GLN A N 1
ATOM 652 C CA . GLN A 1 82 ? -12.060 -8.390 -9.352 1.00 95.69 82 GLN A CA 1
ATOM 653 C C . GLN A 1 82 ? -13.551 -8.585 -9.035 1.00 95.69 82 GLN A C 1
ATOM 655 O O . GLN A 1 82 ? -14.405 -8.018 -9.711 1.00 95.69 82 GLN A O 1
ATOM 660 N N . ASP A 1 83 ? -13.854 -9.381 -8.010 1.00 95.44 83 ASP A N 1
ATOM 661 C CA . ASP A 1 83 ? -15.188 -9.789 -7.566 1.00 95.44 83 ASP A CA 1
ATOM 662 C C . ASP A 1 83 ? -15.666 -9.038 -6.309 1.00 95.44 83 ASP A C 1
ATOM 664 O O . ASP A 1 83 ? -16.673 -9.416 -5.712 1.00 95.44 83 ASP A O 1
ATOM 668 N N . ILE A 1 84 ? -14.986 -7.959 -5.900 1.00 95.00 84 ILE A N 1
ATOM 669 C CA . ILE A 1 84 ? -15.301 -7.263 -4.642 1.00 95.00 84 ILE A CA 1
ATOM 670 C C . ILE A 1 84 ? -16.743 -6.749 -4.571 1.00 95.00 84 ILE A C 1
ATOM 672 O O . ILE A 1 84 ? -17.367 -6.824 -3.519 1.00 95.00 84 ILE A O 1
ATOM 676 N N . LEU A 1 85 ? -17.294 -6.283 -5.696 1.00 94.12 85 LEU A N 1
ATOM 677 C CA . LEU A 1 85 ? -18.675 -5.802 -5.767 1.00 94.12 85 LEU A CA 1
ATOM 678 C C . LEU A 1 85 ? -19.686 -6.930 -5.547 1.00 94.12 85 LEU A C 1
ATOM 680 O O . LEU A 1 85 ? -20.694 -6.720 -4.885 1.00 94.12 85 LEU A O 1
ATOM 684 N N . GLN A 1 86 ? -19.398 -8.127 -6.059 1.00 95.31 86 GLN A N 1
ATOM 685 C CA . GLN A 1 86 ? -20.261 -9.286 -5.857 1.00 95.31 86 GLN A CA 1
ATOM 686 C C . GLN A 1 86 ? -20.235 -9.734 -4.392 1.00 95.31 86 GLN A C 1
ATOM 688 O O . GLN A 1 86 ? -21.286 -9.965 -3.804 1.00 95.31 86 GLN A O 1
ATOM 693 N N . ARG A 1 87 ? -19.044 -9.805 -3.782 1.00 94.00 87 ARG A N 1
ATOM 694 C CA . ARG A 1 87 ? -18.915 -10.145 -2.356 1.00 94.00 87 ARG A CA 1
ATOM 695 C C . ARG A 1 87 ? -19.612 -9.123 -1.459 1.00 94.00 87 ARG A C 1
ATOM 697 O O . ARG A 1 87 ? -20.181 -9.499 -0.443 1.00 94.00 87 ARG A O 1
ATOM 704 N N . LEU A 1 88 ? -19.573 -7.845 -1.835 1.00 95.50 88 LEU A N 1
ATOM 705 C CA . LEU A 1 88 ? -20.261 -6.778 -1.113 1.00 95.50 88 LEU A CA 1
ATOM 706 C C . LEU A 1 88 ? -21.785 -6.938 -1.207 1.00 95.50 88 LEU A C 1
ATOM 708 O O . LEU A 1 88 ? -22.457 -6.864 -0.188 1.00 95.50 88 LEU A O 1
ATOM 712 N N . GLU A 1 89 ? -22.324 -7.252 -2.387 1.00 95.00 89 GLU A N 1
ATOM 713 C CA . GLU A 1 89 ? -23.760 -7.518 -2.560 1.00 95.00 89 GLU A CA 1
ATOM 714 C C . GLU A 1 89 ? -24.234 -8.748 -1.759 1.00 95.00 89 GLU A C 1
ATOM 716 O O . GLU A 1 89 ? -25.339 -8.763 -1.218 1.00 95.00 89 GLU A O 1
ATOM 721 N N . GLU A 1 90 ? -23.413 -9.799 -1.682 1.00 94.12 90 GLU A N 1
ATOM 722 C CA . GLU A 1 90 ? -23.694 -10.982 -0.859 1.00 94.12 90 GLU A CA 1
ATOM 723 C C . GLU A 1 90 ? -23.736 -10.632 0.638 1.00 94.12 90 GLU A C 1
ATOM 725 O O . GLU A 1 90 ? -24.666 -11.054 1.327 1.00 94.12 90 GLU A O 1
ATOM 730 N N . LEU A 1 91 ? -22.796 -9.807 1.114 1.00 94.25 91 LEU A N 1
ATOM 731 C CA . LEU A 1 91 ? -22.767 -9.322 2.497 1.00 94.25 91 LEU A CA 1
ATOM 732 C C . LEU A 1 91 ? -23.962 -8.419 2.827 1.00 94.25 91 LEU A C 1
ATOM 734 O O . LEU A 1 91 ? -24.589 -8.615 3.860 1.00 94.25 91 LEU A O 1
ATOM 738 N N . GLU A 1 92 ? -24.337 -7.488 1.946 1.00 94.00 92 GLU A N 1
ATOM 739 C CA . GLU A 1 92 ? -25.512 -6.626 2.156 1.00 94.00 92 GLU A CA 1
ATOM 740 C C . GLU A 1 92 ? -26.816 -7.438 2.243 1.00 94.00 92 GLU A C 1
ATOM 742 O O . GLU A 1 92 ? -27.708 -7.117 3.031 1.00 94.00 92 GLU A O 1
ATOM 747 N N . LYS A 1 93 ? -26.940 -8.520 1.460 1.00 93.88 93 LYS A N 1
ATOM 748 C CA . LYS A 1 93 ? -28.088 -9.439 1.548 1.00 93.88 93 LYS A CA 1
ATOM 749 C C . LYS A 1 93 ? -28.102 -10.214 2.861 1.00 93.88 93 LYS A C 1
ATOM 751 O O . LYS A 1 93 ? -29.175 -10.401 3.432 1.00 93.88 93 LYS A O 1
ATOM 756 N N . GLU A 1 94 ? -26.943 -10.685 3.315 1.00 90.75 94 GLU A N 1
ATOM 757 C CA . GLU A 1 94 ? -26.813 -11.372 4.602 1.00 90.75 94 GLU A CA 1
ATOM 758 C C . GLU A 1 94 ? -27.158 -10.431 5.762 1.00 90.75 94 GLU A C 1
ATOM 760 O O . GLU A 1 94 ? -27.998 -10.780 6.588 1.00 90.75 94 GLU A O 1
ATOM 765 N N . GLU A 1 95 ? -26.603 -9.217 5.779 1.00 88.38 95 GLU A N 1
ATOM 766 C CA . GLU A 1 95 ? -26.906 -8.196 6.788 1.00 88.38 95 GLU A CA 1
ATOM 767 C C . GLU A 1 95 ? -28.389 -7.804 6.780 1.00 88.38 95 GLU A C 1
ATOM 769 O O . GLU A 1 95 ? -28.993 -7.700 7.845 1.00 88.38 95 GLU A O 1
ATOM 774 N N . GLY A 1 96 ? -29.015 -7.670 5.606 1.00 86.50 96 GLY A N 1
ATOM 775 C CA . GLY A 1 96 ? -30.449 -7.388 5.497 1.00 86.50 96 GLY A CA 1
ATOM 776 C C . GLY A 1 96 ? -31.331 -8.483 6.107 1.00 86.50 96 GLY A C 1
ATOM 777 O O . GLY A 1 96 ? -32.292 -8.176 6.811 1.00 86.50 96 GLY A O 1
ATOM 778 N N . LEU A 1 97 ? -30.982 -9.758 5.895 1.00 86.81 97 LEU A N 1
ATOM 779 C CA . LEU A 1 97 ? -31.672 -10.889 6.528 1.00 86.81 97 LEU A CA 1
ATOM 780 C C . LEU A 1 97 ? -31.464 -10.908 8.048 1.00 86.81 97 LEU A C 1
ATOM 782 O O . LEU A 1 97 ? -32.392 -11.225 8.789 1.00 86.81 97 LEU A O 1
ATOM 786 N N . LEU A 1 98 ? -30.258 -10.573 8.508 1.00 82.81 98 LEU A N 1
ATOM 787 C CA . LEU A 1 98 ? -29.896 -10.530 9.927 1.00 82.81 98 LEU A CA 1
ATOM 788 C C . LEU A 1 98 ? -30.627 -9.390 10.653 1.00 82.81 98 LEU A C 1
ATOM 790 O O . LEU A 1 98 ? -31.117 -9.564 11.768 1.00 82.81 98 LEU A O 1
ATOM 794 N N . GLN A 1 99 ? -30.778 -8.249 9.982 1.00 79.00 99 GLN A N 1
ATOM 795 C CA . GLN A 1 99 ? -31.532 -7.105 10.478 1.00 79.00 99 GLN A CA 1
ATOM 796 C C . GLN A 1 99 ? -33.044 -7.381 10.513 1.00 79.00 99 GLN A C 1
ATOM 798 O O . GLN A 1 99 ? -33.701 -7.022 11.485 1.00 79.00 99 GLN A O 1
ATOM 803 N N . GLU A 1 100 ? -33.598 -8.074 9.510 1.00 78.31 100 GLU A N 1
ATOM 804 C CA . GLU A 1 100 ? -35.004 -8.515 9.510 1.00 78.31 100 GLU A CA 1
ATOM 805 C C . GLU A 1 100 ? -35.286 -9.585 10.580 1.00 78.31 100 GLU A C 1
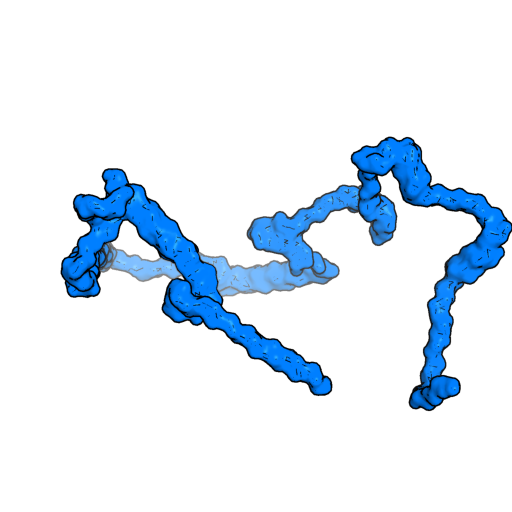ATOM 807 O O . GLU A 1 100 ? -36.374 -9.612 11.157 1.00 78.31 100 GLU A O 1
ATOM 812 N N . GLN A 1 101 ? -34.306 -10.441 10.892 1.00 74.88 101 GLN A N 1
ATOM 813 C CA . GLN A 1 101 ? -34.395 -11.404 11.996 1.00 74.88 101 GLN A CA 1
ATOM 814 C C . GLN A 1 101 ? -34.369 -10.756 13.390 1.00 74.88 101 GLN A C 1
ATOM 816 O O . GLN A 1 101 ? -34.576 -11.467 14.371 1.00 74.88 101 GLN A O 1
ATOM 821 N N . GLY A 1 102 ? -34.159 -9.439 13.493 1.00 62.69 102 GLY A N 1
ATOM 822 C CA . GLY A 1 102 ? -34.159 -8.704 14.761 1.00 62.69 102 GLY A CA 1
ATOM 823 C C . GLY A 1 102 ? -32.860 -8.820 15.567 1.00 62.69 102 GLY A C 1
ATOM 824 O O . GLY A 1 102 ? -32.682 -8.075 16.518 1.00 62.69 102 GLY A O 1
ATOM 825 N N . ASP A 1 103 ? -31.910 -9.665 15.152 1.00 56.12 103 ASP A N 1
ATOM 826 C CA . ASP A 1 103 ? -30.583 -9.804 15.786 1.00 56.12 103 ASP A CA 1
ATOM 827 C C . ASP A 1 103 ? -29.642 -8.614 15.476 1.0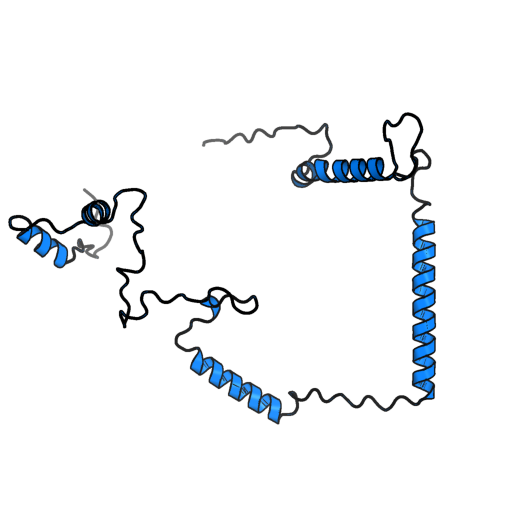0 56.12 103 ASP A C 1
ATOM 829 O O . ASP A 1 103 ? -28.545 -8.519 16.029 1.00 56.12 103 ASP A O 1
ATOM 833 N N . GLY A 1 104 ? -30.040 -7.723 14.558 1.00 54.88 104 GLY A N 1
ATOM 834 C CA . GLY A 1 104 ? -29.331 -6.480 14.228 1.00 54.88 104 GLY A CA 1
ATOM 835 C C . GLY A 1 104 ? -29.813 -5.251 15.003 1.00 54.88 104 GLY A C 1
ATOM 836 O O . GLY A 1 104 ? -29.173 -4.199 14.938 1.00 54.88 104 GLY A O 1
ATOM 837 N N . GLU A 1 105 ? -30.929 -5.358 15.726 1.00 52.59 105 GLU A N 1
ATOM 838 C CA . GLU A 1 105 ? -31.241 -4.388 16.761 1.00 52.59 105 GLU A CA 1
ATOM 839 C C . GLU A 1 105 ? -30.425 -4.808 17.983 1.00 52.59 105 GLU A C 1
ATOM 841 O O . GLU A 1 105 ? -30.544 -5.931 18.473 1.00 52.59 105 GLU A O 1
ATOM 846 N N . ASP A 1 106 ? -29.586 -3.903 18.495 1.00 52.72 106 ASP A N 1
ATOM 847 C CA . ASP A 1 106 ? -29.353 -3.882 19.931 1.00 52.72 106 ASP A CA 1
ATOM 848 C C . ASP A 1 106 ? -30.754 -3.690 20.533 1.00 52.72 106 ASP A C 1
ATOM 850 O O . ASP A 1 106 ? -31.169 -2.562 20.803 1.00 52.72 106 ASP A O 1
ATOM 854 N N . GLU A 1 107 ? -31.531 -4.770 20.678 1.00 50.56 107 GLU A N 1
ATOM 855 C CA . GLU A 1 107 ? -32.558 -4.832 21.693 1.00 50.56 107 GLU A CA 1
ATOM 856 C C . GLU A 1 107 ? -31.757 -4.531 22.953 1.00 50.56 107 GLU A C 1
ATOM 858 O O . GLU A 1 107 ? -31.067 -5.390 23.514 1.00 50.56 107 GLU A O 1
ATOM 863 N N . GLU A 1 108 ? -31.746 -3.252 23.341 1.00 53.62 108 GLU A N 1
ATOM 864 C CA . GLU A 1 108 ? -31.503 -2.843 24.701 1.00 53.62 108 GLU A CA 1
ATOM 865 C C . GLU A 1 108 ? -32.523 -3.664 25.463 1.00 53.62 108 GLU A C 1
ATOM 867 O O . GLU A 1 108 ? -33.681 -3.276 25.560 1.00 53.62 108 GLU A O 1
ATOM 872 N N . MET A 1 109 ? -32.114 -4.869 25.872 1.00 50.38 109 MET A N 1
ATOM 873 C CA . MET A 1 109 ? -32.862 -5.745 26.740 1.00 50.38 109 MET A CA 1
ATOM 874 C C . MET A 1 109 ? -33.272 -4.812 27.857 1.00 50.38 109 MET A C 1
ATOM 876 O O . MET A 1 109 ? -32.396 -4.402 28.626 1.00 50.38 109 MET A O 1
ATOM 880 N N . GLU A 1 110 ? -34.537 -4.372 27.836 1.00 50.25 110 GLU A N 1
ATOM 881 C CA . GLU A 1 110 ? -35.112 -3.474 28.824 1.00 50.25 110 GLU A CA 1
ATOM 882 C C . GLU A 1 110 ? -34.970 -4.262 30.111 1.00 50.25 110 GLU A C 1
ATOM 884 O O . GLU A 1 110 ? -35.728 -5.188 30.403 1.00 50.25 110 GLU A O 1
ATOM 889 N N . GLY A 1 111 ? -33.836 -4.036 30.770 1.00 52.03 111 GLY A N 1
ATOM 890 C CA . GLY A 1 111 ? -33.390 -4.868 31.855 1.00 52.03 111 GLY A CA 1
ATOM 891 C C . GLY A 1 111 ? -34.413 -4.641 32.927 1.00 52.03 111 GLY A C 1
ATOM 892 O O . GLY A 1 111 ? -34.460 -3.513 33.411 1.00 52.03 111 GLY A O 1
ATOM 893 N N . GLU A 1 112 ? -35.222 -5.675 33.204 1.00 57.28 112 GLU A N 1
ATOM 894 C CA . GLU A 1 112 ? -36.281 -5.708 34.216 1.00 57.28 112 GLU A CA 1
ATOM 895 C C . GLU A 1 112 ? -36.099 -4.552 35.186 1.00 57.28 112 GLU A C 1
ATOM 897 O O . GLU A 1 112 ? -35.138 -4.586 35.963 1.00 57.28 112 GLU A O 1
ATOM 902 N N . ASP A 1 113 ? -36.936 -3.513 35.061 1.00 59.66 113 ASP A N 1
ATOM 903 C CA . ASP A 1 113 ? -36.801 -2.260 35.800 1.00 59.66 113 ASP A CA 1
ATOM 904 C C . ASP A 1 113 ? -36.460 -2.556 37.263 1.00 59.66 113 ASP A C 1
ATOM 906 O O . ASP A 1 113 ? -37.322 -2.911 38.074 1.00 59.66 113 ASP A O 1
ATOM 910 N N . LEU A 1 114 ? -35.167 -2.453 37.599 1.00 62.94 114 LEU A N 1
ATOM 911 C CA . LEU A 1 114 ? -34.686 -2.670 38.955 1.00 62.94 114 LEU A CA 1
ATOM 912 C C . LEU A 1 114 ? -35.482 -1.718 39.830 1.00 62.94 114 LEU A C 1
ATOM 914 O O . LEU A 1 114 ? -35.476 -0.506 39.581 1.00 62.94 114 LEU A O 1
ATOM 918 N N . THR A 1 115 ? -36.137 -2.252 40.860 1.00 79.25 115 THR A N 1
ATOM 919 C CA . THR A 1 115 ? -36.917 -1.413 41.764 1.00 79.25 115 THR A CA 1
ATOM 920 C C . THR A 1 115 ? -36.008 -0.300 42.300 1.00 79.25 115 THR A C 1
ATOM 922 O O . THR A 1 115 ? -34.797 -0.509 42.475 1.00 79.25 115 THR A O 1
ATOM 925 N N . PRO A 1 116 ? -36.533 0.909 42.566 1.00 79.06 116 PRO A N 1
ATOM 926 C CA . PRO A 1 116 ? -35.701 2.023 43.023 1.00 79.06 116 PRO A CA 1
ATOM 927 C C . PRO A 1 116 ? -34.880 1.667 44.277 1.00 79.06 116 PRO A C 1
ATOM 929 O O . PRO A 1 116 ? -33.785 2.195 44.469 1.00 79.06 116 PRO A O 1
ATOM 932 N N . GLU A 1 117 ? -35.355 0.717 45.087 1.00 83.62 117 GLU A N 1
ATOM 933 C CA . GLU A 1 117 ? -34.635 0.151 46.232 1.00 83.62 117 GLU A CA 1
ATOM 934 C C . GLU A 1 117 ? -33.407 -0.679 45.820 1.00 83.62 117 GLU A C 1
ATOM 936 O O . GLU A 1 117 ? -32.307 -0.453 46.332 1.00 83.62 117 GLU A O 1
ATOM 941 N N . GLN A 1 118 ? -33.542 -1.579 44.843 1.00 81.81 118 GLN A N 1
ATOM 942 C CA . GLN A 1 118 ? -32.428 -2.392 44.344 1.00 81.81 118 GLN A CA 1
ATOM 943 C C . GLN A 1 118 ? -31.339 -1.530 43.687 1.00 81.81 118 GLN A C 1
ATOM 945 O O . GLN A 1 118 ? -30.142 -1.800 43.836 1.00 81.81 118 GLN A O 1
ATOM 950 N N . GLN A 1 119 ? -31.726 -0.446 43.007 1.00 82.00 119 GLN A N 1
ATOM 951 C CA . GLN A 1 119 ? -30.774 0.512 42.437 1.00 82.00 119 GLN A CA 1
ATOM 952 C C . GLN A 1 119 ? -29.984 1.259 43.521 1.00 82.00 119 GLN A C 1
ATOM 954 O O . GLN A 1 119 ? -28.772 1.478 43.381 1.00 82.00 119 GLN A O 1
ATOM 959 N N . GLN A 1 120 ? -30.645 1.647 44.615 1.00 86.81 120 GLN A N 1
ATOM 960 C CA . GLN A 1 120 ? -29.986 2.280 45.758 1.00 86.81 120 GLN A CA 1
ATOM 961 C C . GLN A 1 120 ? -28.994 1.318 46.419 1.00 86.81 120 GLN A C 1
ATOM 963 O O . GLN A 1 120 ? -27.832 1.686 46.618 1.00 86.81 120 GLN A O 1
ATOM 968 N N . GLU A 1 121 ? -29.392 0.066 46.642 1.00 89.00 121 GLU A N 1
ATOM 969 C CA . GLU A 1 121 ? -28.526 -0.957 47.230 1.00 89.00 121 GLU A CA 1
ATOM 970 C C . GLU A 1 121 ? -27.298 -1.254 46.345 1.00 89.00 121 GLU A C 1
ATOM 972 O O . GLU A 1 121 ? -26.153 -1.271 46.818 1.00 89.00 121 GLU A O 1
ATOM 977 N N . LEU A 1 122 ? -27.481 -1.371 45.024 1.00 85.69 122 LEU A N 1
ATOM 978 C CA . LEU A 1 122 ? -26.378 -1.520 44.065 1.00 85.69 122 LEU A CA 1
ATOM 979 C C . LEU A 1 122 ? -25.393 -0.347 44.121 1.00 85.69 122 LEU A C 1
ATOM 981 O O . LEU A 1 122 ? -24.168 -0.540 44.060 1.00 85.69 122 LEU A O 1
ATOM 985 N N . ASN A 1 123 ? -25.906 0.875 44.253 1.00 88.38 123 ASN A N 1
ATOM 986 C CA . ASN A 1 123 ? -25.089 2.076 44.370 1.00 88.38 123 ASN A CA 1
ATOM 987 C C . ASN A 1 123 ? -24.281 2.093 45.673 1.00 88.38 123 ASN A C 1
ATOM 989 O O . ASN A 1 123 ? -23.097 2.460 45.662 1.00 88.38 123 ASN A O 1
ATOM 993 N N . GLU A 1 124 ? -24.859 1.642 46.782 1.00 92.50 124 GLU A N 1
ATOM 994 C CA . GLU A 1 124 ? -24.154 1.486 48.054 1.00 92.50 124 GLU A CA 1
ATOM 995 C C . GLU A 1 124 ? -23.061 0.415 47.982 1.00 92.50 124 GLU A C 1
ATOM 997 O O . GLU A 1 124 ? -21.911 0.665 48.373 1.00 92.50 124 GLU A O 1
ATOM 1002 N N . ILE A 1 125 ? -23.358 -0.741 47.381 1.00 91.06 125 ILE A N 1
ATOM 1003 C CA . ILE A 1 125 ? -22.384 -1.814 47.143 1.00 91.06 125 ILE A CA 1
ATOM 1004 C C . ILE A 1 125 ? -21.227 -1.305 46.272 1.00 91.06 125 ILE A C 1
ATOM 1006 O O . ILE A 1 125 ? -20.053 -1.546 46.586 1.00 91.06 125 ILE A O 1
ATOM 1010 N N . ARG A 1 126 ? -21.512 -0.550 45.202 1.00 89.38 126 ARG A N 1
ATOM 1011 C CA . ARG A 1 126 ? -20.489 0.062 44.333 1.00 89.38 126 ARG A CA 1
ATOM 1012 C C . ARG A 1 126 ? -19.622 1.069 45.093 1.00 89.38 126 ARG A C 1
ATOM 1014 O O . ARG A 1 126 ? -18.390 1.028 44.964 1.00 89.38 126 ARG A O 1
ATOM 1021 N N . LYS A 1 127 ? -20.219 1.934 45.922 1.00 91.25 127 LYS A N 1
ATOM 1022 C CA . LYS A 1 127 ? -19.488 2.885 46.784 1.00 91.25 127 LYS A CA 1
ATOM 1023 C C . LYS A 1 127 ? -18.571 2.149 47.769 1.00 91.25 127 LYS A C 1
ATOM 1025 O O . LYS A 1 127 ? -17.381 2.471 47.852 1.00 91.25 127 LYS A O 1
ATOM 1030 N N . LYS A 1 128 ? -19.074 1.107 48.438 1.00 90.94 128 LYS A N 1
ATOM 1031 C CA . LYS A 1 128 ? -18.318 0.284 49.401 1.00 90.94 128 LYS A CA 1
ATOM 1032 C C . LYS A 1 128 ? -17.193 -0.516 48.739 1.00 90.94 128 LYS A C 1
ATOM 1034 O O . LYS A 1 128 ? -16.088 -0.602 49.274 1.00 90.94 128 LYS A O 1
ATOM 1039 N N . LYS A 1 129 ? -17.409 -1.053 47.533 1.00 86.19 129 LYS A N 1
ATOM 1040 C CA . LYS A 1 129 ? -16.345 -1.705 46.744 1.00 86.19 129 LYS A CA 1
ATOM 1041 C C . LYS A 1 129 ? -15.245 -0.714 46.353 1.00 86.19 129 LYS A C 1
ATOM 1043 O O . LYS A 1 129 ? -14.061 -1.036 46.486 1.00 86.19 129 LYS A O 1
ATOM 1048 N N . ARG A 1 130 ? -15.603 0.503 45.921 1.00 84.44 130 ARG A N 1
ATOM 1049 C CA . ARG A 1 130 ? -14.635 1.566 45.590 1.00 84.44 130 ARG A CA 1
ATOM 1050 C C . ARG A 1 130 ? -13.792 1.979 46.800 1.00 84.44 130 ARG A C 1
ATOM 1052 O O . ARG A 1 130 ? -12.571 2.089 46.665 1.00 84.44 130 ARG A O 1
ATOM 1059 N N . SER A 1 131 ? -14.399 2.173 47.973 1.00 85.31 131 SER A N 1
ATOM 1060 C CA . SER A 1 131 ? -13.661 2.526 49.197 1.00 85.31 131 SER A CA 1
ATOM 1061 C C . SER A 1 131 ? -12.723 1.398 49.642 1.00 85.31 131 SER A C 1
ATOM 1063 O O . SER A 1 131 ? -11.538 1.645 49.873 1.00 85.31 131 SER A O 1
ATOM 1065 N N . ASN A 1 132 ? -13.189 0.145 49.635 1.00 8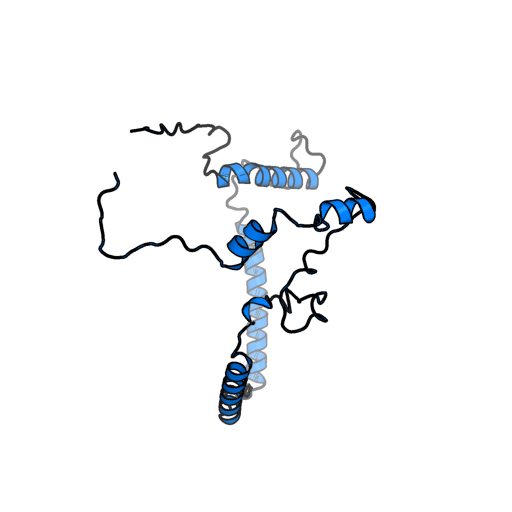4.00 132 ASN A N 1
ATOM 1066 C CA . ASN A 1 132 ? -12.357 -1.018 49.953 1.00 84.00 132 ASN A CA 1
ATOM 1067 C C . ASN A 1 132 ? -11.187 -1.200 48.979 1.00 84.00 132 ASN A C 1
ATOM 1069 O O . ASN A 1 132 ? -10.079 -1.528 49.406 1.00 84.00 132 ASN A O 1
ATOM 1073 N N . LYS A 1 133 ? -11.382 -0.949 47.677 1.00 78.94 133 LYS A N 1
ATOM 1074 C CA . LYS A 1 133 ? -10.291 -0.985 46.689 1.00 78.94 133 LYS A CA 1
ATOM 1075 C C . LYS A 1 133 ? -9.231 0.077 46.995 1.00 78.94 133 LYS A C 1
ATOM 1077 O O . LYS A 1 133 ? -8.045 -0.246 47.020 1.00 78.94 133 LYS A O 1
ATOM 1082 N N . LYS A 1 134 ? -9.642 1.315 47.304 1.00 76.94 134 LYS A N 1
ATOM 1083 C CA . LYS A 1 134 ? -8.721 2.389 47.729 1.00 76.94 134 LYS A CA 1
ATOM 1084 C C . LYS A 1 134 ? -7.951 2.006 48.999 1.00 76.94 134 LYS A C 1
ATOM 1086 O O . LYS A 1 134 ? -6.739 2.209 49.059 1.00 76.94 134 LYS A O 1
ATOM 1091 N N . MET A 1 135 ? -8.619 1.404 49.983 1.00 74.06 135 MET A N 1
ATOM 1092 C CA . MET A 1 135 ? -7.987 0.936 51.224 1.00 74.06 135 MET A CA 1
ATOM 1093 C C . MET A 1 135 ? -6.993 -0.206 50.986 1.00 74.06 135 MET A C 1
ATOM 1095 O O . MET A 1 135 ? -5.886 -0.161 51.518 1.00 74.06 135 MET A O 1
ATOM 1099 N N . LYS A 1 136 ? -7.329 -1.180 50.130 1.00 72.00 136 LYS A N 1
ATOM 1100 C CA . LYS A 1 136 ? -6.410 -2.259 49.728 1.00 72.00 136 LYS A CA 1
ATOM 1101 C C . LYS A 1 136 ? -5.177 -1.734 48.991 1.00 72.00 136 LYS A C 1
ATOM 1103 O O . LYS A 1 136 ? -4.077 -2.212 49.237 1.00 72.00 136 LYS A O 1
ATOM 1108 N N . ILE A 1 137 ? -5.323 -0.734 48.121 1.00 68.62 137 ILE A N 1
ATOM 1109 C CA . ILE A 1 137 ? -4.175 -0.102 47.446 1.00 68.62 137 ILE A CA 1
ATOM 1110 C C . ILE A 1 137 ? -3.274 0.604 48.473 1.00 68.62 137 ILE A C 1
ATOM 1112 O O . ILE A 1 137 ? -2.057 0.426 48.445 1.00 68.62 137 ILE A O 1
ATOM 1116 N N . ARG A 1 138 ? -3.865 1.333 49.432 1.00 65.75 138 ARG A N 1
ATOM 1117 C CA . ARG A 1 138 ? -3.131 1.982 50.535 1.00 65.75 138 ARG A CA 1
ATOM 1118 C C . ARG A 1 138 ? -2.460 0.986 51.489 1.00 65.75 138 ARG A C 1
ATOM 1120 O O . ARG A 1 138 ? -1.421 1.306 52.060 1.00 65.75 138 ARG A O 1
ATOM 1127 N N . SER A 1 139 ? -3.028 -0.201 51.696 1.00 63.88 139 SER A N 1
ATOM 1128 C CA . SER A 1 139 ? -2.403 -1.239 52.524 1.00 63.88 139 SER A CA 1
ATOM 1129 C C . SER A 1 139 ? -1.314 -2.001 51.763 1.00 63.88 139 SER A C 1
ATOM 1131 O O . SER A 1 139 ? -0.276 -2.309 52.343 1.00 63.88 139 SER A O 1
ATOM 1133 N N . LYS A 1 140 ? -1.476 -2.224 50.451 1.00 59.81 140 LYS A N 1
ATOM 1134 C CA . LYS A 1 140 ? -0.456 -2.832 49.581 1.00 59.81 140 LYS A CA 1
ATOM 1135 C C . LYS A 1 140 ? 0.779 -1.937 49.427 1.00 59.81 140 LYS A C 1
ATOM 1137 O O . LYS A 1 140 ? 1.897 -2.445 49.464 1.00 59.81 140 LYS A O 1
ATOM 1142 N N . SER A 1 141 ? 0.609 -0.614 49.343 1.00 58.62 141 SER A N 1
ATOM 1143 C CA . SER A 1 141 ? 1.742 0.324 49.354 1.00 58.62 141 SER A CA 1
ATOM 1144 C C . SER A 1 141 ? 2.503 0.313 50.686 1.00 58.62 141 SER A C 1
ATOM 1146 O O . SER A 1 141 ? 3.722 0.449 50.686 1.00 58.62 141 SER A O 1
ATOM 1148 N N . ARG A 1 142 ? 1.814 0.055 51.808 1.00 55.81 142 ARG A N 1
ATOM 1149 C CA . ARG A 1 142 ? 2.426 -0.156 53.134 1.00 55.81 142 ARG A CA 1
ATOM 1150 C C . ARG A 1 142 ? 3.012 -1.558 53.347 1.00 55.81 142 ARG A C 1
ATOM 1152 O O . ARG A 1 142 ? 3.847 -1.726 54.230 1.00 55.81 142 ARG A O 1
ATOM 1159 N N . SER A 1 143 ? 2.588 -2.572 52.588 1.00 53.66 143 SER A N 1
ATOM 1160 C CA . SER A 1 143 ? 3.160 -3.926 52.673 1.00 53.66 143 SER A CA 1
ATOM 1161 C C . SER A 1 143 ? 4.393 -4.091 51.779 1.00 53.66 143 SER A C 1
ATOM 1163 O O . SER A 1 143 ? 5.281 -4.863 52.120 1.00 53.66 143 SER A O 1
ATOM 1165 N N . MET A 1 144 ? 4.495 -3.338 50.678 1.00 50.62 144 MET A N 1
ATOM 1166 C CA . MET A 1 144 ? 5.680 -3.307 49.802 1.00 50.62 144 MET A CA 1
ATOM 1167 C C . MET A 1 144 ? 6.942 -2.757 50.486 1.00 50.62 144 MET A C 1
ATOM 1169 O O . MET A 1 144 ? 8.054 -2.993 50.016 1.00 50.62 144 MET A O 1
ATOM 1173 N N . SER A 1 145 ? 6.794 -2.059 51.611 1.00 54.12 145 SER A N 1
ATOM 1174 C CA . SER A 1 145 ? 7.900 -1.633 52.472 1.00 54.12 145 SER A CA 1
ATOM 1175 C C . SER A 1 145 ? 8.417 -2.739 53.401 1.00 54.12 145 SER A C 1
ATOM 1177 O O . SER A 1 145 ? 9.510 -2.590 53.932 1.00 54.12 145 SER A O 1
ATOM 1179 N N . ARG A 1 146 ? 7.701 -3.863 53.572 1.00 52.72 146 ARG A N 1
ATOM 1180 C CA . ARG A 1 146 ? 8.138 -4.975 54.444 1.00 52.72 146 ARG A CA 1
ATOM 1181 C C . ARG A 1 146 ? 9.102 -5.961 53.775 1.00 52.72 146 ARG A C 1
ATOM 1183 O O . ARG A 1 146 ? 9.722 -6.744 54.479 1.00 52.72 146 ARG A O 1
ATOM 1190 N N . SER A 1 147 ? 9.246 -5.926 52.448 1.00 51.41 147 SER A N 1
ATOM 1191 C CA . SER A 1 147 ? 10.112 -6.854 51.692 1.00 51.41 147 SER A CA 1
ATOM 1192 C C . SER A 1 147 ? 11.424 -6.228 51.204 1.00 51.41 147 SER A C 1
ATOM 1194 O O . SER A 1 147 ? 12.167 -6.868 50.463 1.00 51.41 147 SER A O 1
ATOM 1196 N N . ARG A 1 148 ? 11.723 -4.974 51.568 1.00 54.06 148 ARG A N 1
ATOM 1197 C CA . ARG A 1 148 ? 13.019 -4.357 51.249 1.00 54.06 148 ARG A CA 1
ATOM 1198 C C . ARG A 1 148 ? 14.010 -4.701 52.355 1.00 54.06 148 ARG A C 1
ATOM 1200 O O . ARG A 1 148 ? 13.710 -4.502 53.527 1.00 54.06 148 ARG A O 1
ATOM 1207 N N . SER A 1 149 ? 15.192 -5.184 51.981 1.00 54.16 149 SER A N 1
ATOM 1208 C CA . SER A 1 149 ? 16.320 -5.294 52.905 1.00 54.16 149 SER A CA 1
ATOM 1209 C C . SER A 1 149 ? 16.594 -3.921 53.530 1.00 54.16 149 SER A C 1
ATOM 1211 O O . SER A 1 149 ? 16.862 -2.965 52.800 1.00 54.16 149 SER A O 1
ATOM 1213 N N . ILE A 1 150 ? 16.553 -3.827 54.861 1.00 59.03 150 ILE A N 1
ATOM 1214 C CA . ILE A 1 150 ? 16.795 -2.586 55.628 1.00 59.03 150 ILE A CA 1
ATOM 1215 C C . ILE A 1 150 ? 18.208 -2.020 55.380 1.00 59.03 150 ILE A C 1
ATOM 1217 O O . ILE A 1 150 ? 18.452 -0.840 55.592 1.00 59.03 150 ILE A O 1
ATOM 1221 N N . SER A 1 151 ? 19.125 -2.832 54.849 1.00 60.84 151 SER A N 1
ATOM 1222 C CA . SER A 1 151 ? 20.494 -2.433 54.510 1.00 60.84 151 SER A CA 1
ATOM 1223 C C . SER A 1 151 ? 20.618 -1.439 53.351 1.00 60.84 151 SER A C 1
ATOM 1225 O O . SER A 1 151 ? 21.708 -0.916 53.136 1.00 60.84 151 SER A O 1
ATOM 1227 N N . ARG A 1 152 ? 19.554 -1.188 52.570 1.00 61.50 152 ARG A N 1
ATOM 1228 C CA . ARG A 1 152 ? 19.603 -0.248 51.440 1.00 61.50 152 ARG A CA 1
ATOM 1229 C C . ARG A 1 152 ? 18.544 0.847 51.574 1.00 61.50 152 ARG A C 1
ATOM 1231 O O . ARG A 1 152 ? 17.352 0.520 51.551 1.00 61.50 152 ARG A O 1
ATOM 1238 N N . PRO A 1 153 ? 18.951 2.128 51.629 1.00 65.38 153 PRO A N 1
ATOM 1239 C CA . PRO A 1 153 ? 18.016 3.236 51.718 1.00 65.38 153 PRO A CA 1
ATOM 1240 C C . PRO A 1 153 ? 17.095 3.288 50.481 1.00 65.38 153 PRO A C 1
ATOM 1242 O O . PRO A 1 153 ? 17.461 2.834 49.385 1.00 65.38 153 PRO A O 1
ATOM 1245 N N . PRO A 1 154 ? 15.858 3.788 50.634 1.00 68.69 154 PRO A N 1
ATOM 1246 C CA . PRO A 1 154 ? 14.945 4.051 49.532 1.00 68.69 154 PRO A CA 1
ATOM 1247 C C . PRO A 1 154 ? 15.617 4.814 48.381 1.00 68.69 154 PRO A C 1
ATOM 1249 O O . PRO A 1 154 ? 16.348 5.771 48.581 1.00 68.69 154 PRO A O 1
ATOM 1252 N N . VAL A 1 155 ? 15.300 4.439 47.137 1.00 64.50 155 VAL A N 1
ATOM 1253 C CA . VAL A 1 155 ? 15.924 5.020 45.925 1.00 64.50 155 VAL A CA 1
ATOM 1254 C C . VAL A 1 155 ? 15.689 6.535 45.794 1.00 64.50 155 VAL A C 1
ATOM 1256 O O . VAL A 1 155 ? 16.449 7.208 45.109 1.00 64.50 155 VAL A O 1
ATOM 1259 N N . HIS A 1 156 ? 14.648 7.067 46.440 1.00 66.56 156 HIS A N 1
ATOM 1260 C CA . HIS A 1 156 ? 14.322 8.496 46.434 1.00 66.56 156 HIS A CA 1
ATOM 1261 C C . HIS A 1 156 ? 15.037 9.302 47.529 1.00 66.56 156 HIS A C 1
ATOM 1263 O O . HIS A 1 156 ? 15.044 10.527 47.463 1.00 66.56 156 HIS A O 1
ATOM 1269 N N . GLU A 1 157 ? 15.602 8.628 48.529 1.00 75.19 157 GLU A N 1
ATOM 1270 C CA . GLU A 1 157 ? 16.234 9.264 49.678 1.00 75.19 157 GLU A CA 1
ATOM 1271 C C . GLU A 1 157 ? 17.699 9.528 49.342 1.00 75.19 157 GLU A C 1
ATOM 1273 O O . GLU A 1 157 ? 18.401 8.624 48.883 1.00 75.19 157 GLU A O 1
ATOM 1278 N N . LEU A 1 158 ? 18.139 10.776 49.486 1.00 72.06 158 LEU A N 1
ATOM 1279 C CA . LEU A 1 158 ? 19.529 11.158 49.265 1.00 72.06 158 LEU A CA 1
ATOM 1280 C C . LEU A 1 158 ? 20.333 10.763 50.495 1.00 72.06 158 LEU A C 1
ATOM 1282 O O . LEU A 1 158 ? 20.025 11.209 51.597 1.00 72.06 158 LEU A O 1
ATOM 1286 N N . VAL A 1 159 ? 21.349 9.929 50.304 1.00 78.12 159 VAL A N 1
ATOM 1287 C CA . VAL A 1 159 ? 22.290 9.618 51.380 1.00 78.12 159 VAL A CA 1
ATOM 1288 C C . VAL A 1 159 ? 23.492 10.546 51.202 1.00 78.12 159 VAL A C 1
ATOM 1290 O O . VAL A 1 159 ? 23.932 10.740 50.062 1.00 78.12 159 VAL A O 1
ATOM 1293 N N . PRO A 1 160 ? 24.011 11.146 52.289 1.00 74.25 160 PRO A N 1
ATOM 1294 C CA . PRO A 1 160 ? 25.244 11.924 52.233 1.00 74.25 160 PRO A CA 1
ATOM 1295 C C . PRO A 1 160 ? 26.371 11.130 51.550 1.00 74.25 160 PRO A C 1
ATOM 1297 O O . PRO A 1 160 ? 26.459 9.916 51.714 1.00 74.25 160 PRO A O 1
ATOM 1300 N N . ASP A 1 161 ? 27.196 11.815 50.755 1.00 74.06 161 ASP A N 1
ATOM 1301 C CA . ASP A 1 161 ? 28.344 11.266 50.009 1.00 74.06 161 ASP A CA 1
ATOM 1302 C C . ASP A 1 161 ? 28.043 10.319 48.823 1.00 74.06 161 ASP A C 1
ATOM 1304 O O . ASP A 1 161 ? 28.957 9.751 48.229 1.00 74.06 161 ASP A O 1
ATOM 1308 N N . GLU A 1 162 ? 26.788 10.201 48.372 1.00 78.00 162 GLU A N 1
ATOM 1309 C CA . GLU A 1 162 ? 26.446 9.429 47.157 1.00 78.00 162 GLU A CA 1
ATOM 1310 C C . GLU A 1 162 ? 26.718 10.161 45.825 1.00 78.00 162 GLU A C 1
ATOM 1312 O O . GLU A 1 162 ? 26.626 9.554 44.755 1.00 78.00 162 GLU A O 1
ATOM 1317 N N . GLY A 1 163 ? 27.007 11.466 45.861 1.00 84.50 163 GLY A N 1
ATOM 1318 C CA . GLY A 1 163 ? 27.331 12.260 44.667 1.00 84.50 163 GLY A CA 1
ATOM 1319 C C . GLY A 1 163 ? 26.136 12.690 43.796 1.00 84.50 163 GLY A C 1
ATOM 1320 O O . GLY A 1 163 ? 26.335 13.174 42.681 1.00 84.50 163 GLY A O 1
ATOM 1321 N N . TYR A 1 164 ? 24.895 12.549 44.277 1.00 85.06 164 TYR A N 1
ATOM 1322 C CA . TYR A 1 164 ? 23.697 13.101 43.625 1.00 85.06 164 TYR A CA 1
ATOM 1323 C C . TYR A 1 164 ? 23.315 14.452 44.238 1.00 85.06 164 TYR A C 1
ATOM 1325 O O . TYR A 1 164 ? 23.292 14.577 45.458 1.00 85.06 164 TYR A O 1
ATOM 1333 N N . LYS A 1 165 ? 22.979 15.447 43.402 1.00 84.69 165 LYS A N 1
ATOM 1334 C CA . LYS A 1 165 ? 22.557 16.779 43.872 1.00 84.69 165 LYS A CA 1
ATOM 1335 C C . LYS A 1 165 ? 21.136 16.751 44.434 1.00 84.69 165 LYS A C 1
ATOM 1337 O O . LYS A 1 165 ? 20.907 17.222 45.536 1.00 84.69 165 LYS A O 1
ATOM 1342 N N . ASP A 1 166 ? 20.217 16.132 43.687 1.00 85.94 166 ASP A N 1
ATOM 1343 C CA . ASP A 1 166 ? 18.786 16.087 44.002 1.00 85.94 166 ASP A CA 1
ATOM 1344 C C . ASP A 1 166 ? 18.206 14.672 43.874 1.00 85.94 166 ASP A C 1
ATOM 1346 O O . ASP A 1 166 ? 18.691 13.835 43.101 1.00 85.94 166 ASP A O 1
ATOM 1350 N N . SER A 1 167 ? 17.086 14.416 44.557 1.00 83.06 167 SE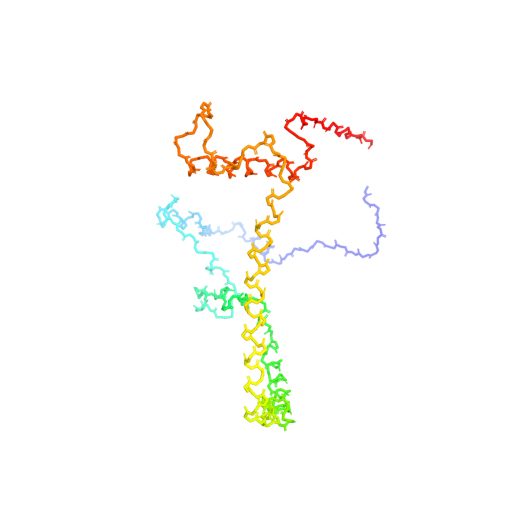R A N 1
ATOM 1351 C CA . SER A 1 167 ? 16.356 13.139 44.481 1.00 83.06 167 SER A CA 1
ATOM 1352 C C . SER A 1 167 ? 15.906 12.818 43.050 1.00 83.06 167 SER A C 1
ATOM 1354 O O . SER A 1 167 ? 15.965 11.668 42.610 1.00 83.06 167 SER A O 1
ATOM 1356 N N . ALA A 1 168 ? 15.542 13.843 42.272 1.00 85.31 168 ALA A N 1
ATOM 1357 C CA . ALA A 1 168 ? 15.211 13.719 40.856 1.00 85.31 168 ALA A CA 1
ATOM 1358 C C . ALA A 1 168 ? 16.408 13.236 40.017 1.00 85.31 168 ALA A C 1
ATOM 1360 O O . ALA A 1 168 ? 16.249 12.379 39.141 1.00 85.31 168 ALA A O 1
ATOM 1361 N N . GLN A 1 169 ? 17.618 13.729 40.309 1.00 86.50 169 GLN A N 1
ATOM 1362 C CA . GLN A 1 169 ? 18.841 13.289 39.637 1.00 86.50 169 GLN A CA 1
ATOM 1363 C C . GLN A 1 169 ? 19.142 11.819 39.961 1.00 86.50 169 GLN A C 1
ATOM 1365 O O . GLN A 1 169 ? 19.440 11.045 39.048 1.00 86.50 169 GLN A O 1
ATOM 1370 N N . LYS A 1 170 ? 18.978 11.410 41.226 1.00 84.12 170 LYS A N 1
ATOM 1371 C CA . LYS A 1 170 ? 19.139 10.014 41.666 1.00 84.12 170 LYS A CA 1
ATOM 1372 C C . LYS A 1 170 ? 18.136 9.077 40.983 1.00 84.12 170 LYS A C 1
ATOM 1374 O O . LYS A 1 170 ? 18.514 8.027 40.459 1.00 84.12 170 LYS A O 1
ATOM 1379 N N . LEU A 1 171 ? 16.866 9.478 40.890 1.00 85.12 171 LEU A N 1
ATOM 1380 C CA . LEU A 1 171 ? 15.827 8.722 40.179 1.00 85.12 171 LEU A CA 1
ATOM 1381 C C . LEU A 1 171 ? 16.132 8.586 38.681 1.00 85.12 171 LEU A C 1
ATOM 1383 O O . LEU A 1 171 ? 15.977 7.499 38.114 1.00 85.12 171 LEU A O 1
ATOM 1387 N N . LYS A 1 172 ? 16.603 9.663 38.040 1.00 87.62 172 LYS A N 1
ATOM 1388 C CA . LYS A 1 172 ? 17.013 9.646 36.630 1.00 87.62 172 LYS A CA 1
ATOM 1389 C C . LYS A 1 172 ? 18.200 8.708 36.413 1.00 87.62 172 LYS A C 1
ATOM 1391 O O . LYS A 1 172 ? 18.146 7.885 35.502 1.00 87.62 172 LYS A O 1
ATOM 1396 N N . ALA A 1 173 ? 19.220 8.763 37.269 1.00 87.62 173 ALA A N 1
ATOM 1397 C CA . ALA A 1 173 ? 20.371 7.861 37.223 1.00 87.62 173 ALA A CA 1
ATOM 1398 C C . ALA A 1 173 ? 19.955 6.392 37.382 1.00 87.62 173 ALA A C 1
ATOM 1400 O O . ALA A 1 173 ? 20.353 5.542 36.587 1.00 87.62 173 ALA A O 1
ATOM 1401 N N . PHE A 1 174 ? 19.065 6.097 38.330 1.00 85.88 174 PHE A N 1
ATOM 1402 C CA . PHE A 1 174 ? 18.540 4.748 38.529 1.00 85.88 174 PHE A CA 1
ATOM 1403 C C . PHE A 1 174 ? 17.748 4.238 37.314 1.00 85.88 174 PHE A C 1
ATOM 1405 O O . PHE A 1 174 ? 17.875 3.075 36.921 1.00 85.88 174 PHE A O 1
ATOM 1412 N N . LYS A 1 175 ? 16.952 5.108 36.677 1.00 89.00 175 LYS A N 1
ATOM 1413 C CA . LYS A 1 175 ? 16.236 4.781 35.435 1.00 89.00 175 LYS A CA 1
ATOM 1414 C C . LYS A 1 175 ? 17.210 4.502 34.287 1.00 89.00 175 LYS A C 1
ATOM 1416 O O . LYS A 1 175 ? 17.043 3.499 33.595 1.00 89.00 175 LYS A O 1
ATOM 1421 N N . MET A 1 176 ? 18.243 5.333 34.133 1.00 88.75 176 MET A N 1
ATOM 1422 C CA . MET A 1 176 ? 19.294 5.133 33.130 1.00 88.75 176 MET A CA 1
ATOM 1423 C C . MET A 1 176 ? 20.047 3.814 33.352 1.00 88.75 176 MET A C 1
ATOM 1425 O O . MET A 1 176 ? 20.236 3.055 32.400 1.00 88.75 176 MET A O 1
ATOM 1429 N N . GLY A 1 177 ? 20.378 3.478 34.603 1.00 87.94 177 GLY A N 1
ATOM 1430 C CA . GLY A 1 177 ? 20.999 2.201 34.962 1.00 87.94 177 GLY A CA 1
ATOM 1431 C C . GLY A 1 177 ? 20.136 0.992 34.594 1.00 87.94 177 GLY A C 1
ATOM 1432 O O . GLY A 1 177 ? 20.631 0.025 34.031 1.00 87.94 177 GLY A O 1
ATOM 1433 N N . LYS A 1 178 ? 18.816 1.052 34.806 1.00 87.88 178 LYS A N 1
ATOM 1434 C CA . LYS A 1 178 ? 17.910 -0.020 34.351 1.00 87.88 178 LYS A CA 1
ATOM 1435 C C . LYS A 1 178 ? 17.868 -0.148 32.829 1.00 87.88 178 LYS A C 1
ATOM 1437 O O . LYS A 1 178 ? 17.854 -1.264 32.314 1.00 87.88 178 LYS A O 1
ATOM 1442 N N . SER A 1 179 ? 17.848 0.976 32.111 1.00 90.88 179 SER A N 1
ATOM 1443 C CA . SER A 1 179 ? 17.822 0.955 30.645 1.00 90.88 179 SER A CA 1
ATOM 1444 C C . SER A 1 179 ? 19.127 0.446 30.028 1.00 90.88 179 SER A C 1
ATOM 1446 O O . SER A 1 179 ? 19.082 -0.268 29.029 1.00 90.88 179 SER A O 1
ATOM 1448 N N . SER A 1 180 ? 20.285 0.737 30.631 1.00 88.00 180 SER A N 1
ATOM 1449 C CA . SER A 1 180 ? 21.586 0.323 30.087 1.00 88.00 180 SER A CA 1
ATOM 1450 C C . SER A 1 180 ? 21.799 -1.195 30.143 1.00 88.00 180 SER A C 1
ATOM 1452 O O . SER A 1 180 ? 22.473 -1.767 29.286 1.00 88.00 180 SER A O 1
ATOM 1454 N N . VAL A 1 181 ? 21.174 -1.874 31.109 1.00 90.50 181 VAL A N 1
ATOM 1455 C CA . VAL A 1 181 ? 21.269 -3.330 31.290 1.00 90.50 181 VAL A CA 1
ATOM 1456 C C . VAL A 1 181 ? 20.395 -4.096 30.279 1.00 90.50 181 VAL A C 1
ATOM 1458 O O . VAL A 1 181 ? 20.652 -5.266 29.996 1.00 90.50 181 VAL A O 1
ATOM 1461 N N . HIS A 1 182 ? 19.403 -3.445 29.659 1.00 91.25 182 HIS A N 1
ATOM 1462 C CA . HIS A 1 182 ? 18.407 -4.104 28.805 1.00 91.25 182 HIS A CA 1
ATOM 1463 C C . HIS A 1 182 ? 19.019 -4.923 27.655 1.00 91.25 182 HIS A C 1
ATOM 1465 O O . HIS A 1 182 ? 18.611 -6.060 27.428 1.00 91.25 182 HIS A O 1
ATOM 1471 N N . LYS A 1 183 ? 20.046 -4.398 26.971 1.00 89.56 183 LYS A N 1
ATOM 1472 C CA . LYS A 1 183 ? 20.730 -5.118 25.878 1.00 89.56 183 LYS A CA 1
ATOM 1473 C C . LYS A 1 183 ? 21.368 -6.431 26.353 1.00 89.56 183 LYS A C 1
ATOM 1475 O O . LYS A 1 183 ? 21.332 -7.424 25.635 1.00 89.56 183 LYS A O 1
ATOM 1480 N N . ARG A 1 184 ? 21.913 -6.450 27.574 1.00 86.88 184 ARG A N 1
ATOM 1481 C CA . ARG A 1 184 ? 22.547 -7.634 28.177 1.00 86.88 184 ARG A CA 1
ATOM 1482 C C . ARG A 1 184 ? 21.515 -8.670 28.606 1.00 86.88 184 ARG A C 1
ATOM 1484 O O . ARG A 1 184 ? 21.707 -9.849 28.338 1.00 86.88 184 ARG A O 1
ATOM 1491 N N . HIS A 1 185 ? 20.402 -8.224 29.190 1.00 90.25 185 HIS A N 1
ATOM 1492 C CA . HIS A 1 185 ? 19.270 -9.103 29.493 1.00 90.25 185 HIS A CA 1
ATOM 1493 C C . HIS A 1 185 ? 18.676 -9.722 28.224 1.00 90.25 185 HIS A C 1
ATOM 1495 O O . HIS A 1 185 ? 18.394 -10.914 28.210 1.00 90.25 185 HIS A O 1
ATOM 1501 N N . LYS A 1 186 ? 18.553 -8.943 27.139 1.00 92.75 186 LYS A N 1
ATOM 1502 C CA . LYS A 1 186 ? 18.104 -9.452 25.835 1.00 92.75 186 LYS A CA 1
ATOM 1503 C C . LYS A 1 186 ? 19.035 -10.539 25.284 1.00 92.75 186 LYS A C 1
ATOM 1505 O O . LYS A 1 186 ? 18.560 -11.494 24.689 1.00 92.75 186 LYS A O 1
ATOM 1510 N N . ALA A 1 187 ? 20.341 -10.416 25.519 1.00 87.81 187 ALA A N 1
ATOM 1511 C CA . ALA A 1 187 ? 21.346 -11.425 25.173 1.00 87.81 187 ALA A CA 1
ATOM 1512 C C . ALA A 1 187 ? 21.505 -12.538 26.235 1.00 87.81 187 ALA A C 1
ATOM 1514 O O . ALA A 1 187 ? 22.487 -13.277 26.190 1.00 87.81 187 ALA A O 1
ATOM 1515 N N . ALA A 1 188 ? 20.586 -12.624 27.207 1.00 90.56 188 ALA A N 1
ATOM 1516 C CA . ALA A 1 188 ? 20.575 -13.599 28.299 1.00 90.56 188 ALA A CA 1
ATOM 1517 C C . ALA A 1 188 ? 21.890 -13.689 29.108 1.00 90.56 188 ALA A C 1
ATOM 1519 O O . ALA A 1 188 ? 22.237 -14.746 29.630 1.00 90.56 188 ALA A O 1
ATOM 1520 N N . LYS A 1 189 ? 22.629 -12.579 29.237 1.00 89.19 189 LYS A N 1
ATOM 1521 C CA . LYS A 1 189 ? 23.871 -12.526 30.028 1.00 89.19 189 LYS A CA 1
ATOM 1522 C C . LYS A 1 189 ? 23.570 -12.538 31.526 1.00 89.19 189 LYS A C 1
ATOM 1524 O O . LYS A 1 189 ? 22.696 -11.800 31.984 1.00 89.19 189 LYS A O 1
ATOM 1529 N N . LYS A 1 190 ? 24.330 -13.323 32.300 1.00 89.56 190 LYS A N 1
ATOM 1530 C CA . LYS A 1 190 ? 24.099 -13.529 33.743 1.00 89.56 190 LYS A CA 1
ATOM 1531 C C . LYS A 1 190 ? 24.268 -12.247 34.562 1.00 89.56 190 LYS A C 1
ATOM 1533 O O . LYS A 1 190 ? 23.499 -11.997 35.486 1.00 89.56 190 LYS A O 1
ATOM 1538 N N . ASN A 1 191 ? 25.297 -11.454 34.267 1.00 87.94 191 ASN A N 1
ATOM 1539 C CA . ASN A 1 191 ? 25.611 -10.192 34.944 1.00 87.94 191 ASN A CA 1
ATOM 1540 C C . ASN A 1 191 ? 26.587 -9.339 34.101 1.00 87.94 191 ASN A C 1
ATOM 1542 O O . ASN A 1 191 ? 26.834 -9.625 32.934 1.00 87.94 191 ASN A O 1
ATOM 1546 N N . GLU A 1 192 ? 27.131 -8.260 34.674 1.00 86.25 192 GLU A N 1
ATOM 1547 C CA . GLU A 1 192 ? 28.126 -7.386 34.017 1.00 86.25 192 GLU A CA 1
ATOM 1548 C C . GLU A 1 192 ? 29.476 -8.058 33.747 1.00 86.25 192 GLU A C 1
ATOM 1550 O O . GLU A 1 192 ? 30.180 -7.674 32.810 1.00 86.25 192 GLU A O 1
ATOM 1555 N N . GLY A 1 193 ? 29.833 -9.050 34.566 1.00 88.75 193 GLY A N 1
ATOM 1556 C CA . GLY A 1 193 ? 31.072 -9.815 34.432 1.00 88.75 193 GLY A CA 1
ATOM 1557 C C . GLY A 1 193 ? 30.995 -10.925 33.384 1.00 88.75 193 GLY A C 1
ATOM 1558 O O . GLY A 1 193 ? 32.028 -11.415 32.941 1.00 88.75 193 GLY A O 1
ATOM 1559 N N . ASP A 1 194 ? 29.790 -11.303 32.957 1.00 87.94 194 ASP A N 1
ATOM 1560 C CA . ASP A 1 194 ? 29.570 -12.344 31.960 1.00 87.94 194 ASP A CA 1
ATOM 1561 C C . ASP A 1 194 ? 29.868 -11.831 30.542 1.00 87.94 194 ASP A C 1
ATOM 1563 O O . ASP A 1 194 ? 28.998 -11.367 29.798 1.00 87.94 194 ASP A O 1
ATOM 1567 N N . ARG A 1 195 ? 31.152 -11.903 30.187 1.00 88.12 195 ARG A N 1
ATOM 1568 C CA . ARG A 1 195 ? 31.700 -11.524 28.878 1.00 88.12 195 ARG A CA 1
ATOM 1569 C C . ARG A 1 195 ? 32.133 -12.739 28.055 1.00 88.12 195 ARG A C 1
ATOM 1571 O O . ARG A 1 195 ? 32.946 -12.595 27.149 1.00 88.12 195 ARG A O 1
ATOM 1578 N N . VAL A 1 196 ? 31.608 -13.928 28.365 1.00 86.56 196 VAL A N 1
ATOM 1579 C CA . VAL A 1 196 ? 31.976 -15.171 27.671 1.00 86.56 196 VAL A CA 1
ATOM 1580 C C . VAL A 1 196 ? 31.614 -15.072 26.184 1.00 86.56 196 VAL A C 1
ATOM 1582 O O . VAL A 1 196 ? 30.477 -14.728 25.834 1.00 86.56 196 VAL A O 1
ATOM 1585 N N . ILE A 1 197 ? 32.593 -15.374 25.327 1.00 84.62 197 ILE A N 1
ATOM 1586 C CA . ILE A 1 197 ? 32.466 -15.441 23.868 1.00 84.62 197 ILE A CA 1
ATOM 1587 C C . ILE A 1 197 ? 32.410 -16.921 23.489 1.00 84.62 197 ILE A C 1
ATOM 1589 O O . ILE A 1 197 ? 33.349 -17.665 23.758 1.00 84.62 197 ILE A O 1
ATOM 1593 N N . LEU A 1 198 ? 31.299 -17.354 22.892 1.00 82.62 198 LEU A N 1
ATOM 1594 C CA . LEU A 1 198 ? 31.149 -18.727 22.414 1.00 82.62 198 LEU A CA 1
ATOM 1595 C C . LEU A 1 198 ? 31.809 -18.839 21.038 1.00 82.62 198 LEU A C 1
ATOM 1597 O O . LEU A 1 198 ? 31.364 -18.202 20.084 1.00 82.62 198 LEU A O 1
ATOM 1601 N N . THR A 1 199 ? 32.863 -19.643 20.927 1.00 82.81 199 THR A N 1
ATOM 1602 C CA . THR A 1 199 ? 33.449 -20.010 19.635 1.00 82.81 199 THR A CA 1
ATOM 1603 C C . THR A 1 199 ? 32.605 -21.118 19.018 1.00 82.81 199 THR A C 1
ATOM 1605 O O . THR A 1 199 ? 32.697 -22.280 19.416 1.00 82.81 199 THR A O 1
ATOM 1608 N N . LEU A 1 200 ? 31.751 -20.764 18.058 1.00 76.94 200 LEU A N 1
ATOM 1609 C CA . LEU A 1 200 ? 31.097 -21.753 17.210 1.00 76.94 200 LEU A CA 1
ATOM 1610 C C . LEU A 1 200 ? 32.139 -22.259 16.211 1.00 76.94 200 LEU A C 1
ATOM 1612 O O . LEU A 1 200 ? 32.423 -21.598 15.215 1.00 76.94 200 LEU A O 1
ATOM 1616 N N . ASN A 1 201 ? 32.737 -23.415 16.496 1.00 68.31 201 ASN A N 1
ATOM 1617 C CA . ASN A 1 201 ? 33.542 -24.117 15.505 1.00 68.31 201 ASN A CA 1
ATOM 1618 C C . ASN A 1 201 ? 32.603 -24.565 14.381 1.00 68.31 201 ASN A C 1
ATOM 1620 O O . ASN A 1 201 ? 31.896 -25.564 14.510 1.00 68.31 201 ASN A O 1
ATOM 1624 N N . LEU A 1 202 ? 32.580 -23.804 13.285 1.00 58.94 202 LEU A N 1
ATOM 1625 C CA . LEU A 1 202 ? 32.053 -24.262 12.008 1.00 58.94 202 LEU A CA 1
ATOM 1626 C C . LEU A 1 202 ? 32.956 -25.407 11.548 1.00 58.94 202 LEU A C 1
ATOM 1628 O O . LEU A 1 202 ? 34.005 -25.189 10.946 1.00 58.94 202 LEU A O 1
ATOM 1632 N N . LEU A 1 203 ? 32.565 -26.633 11.892 1.00 54.75 203 LEU A N 1
ATOM 1633 C CA . LEU A 1 203 ? 33.064 -27.839 11.249 1.00 54.75 203 LEU A CA 1
ATOM 1634 C C . LEU A 1 203 ? 32.652 -27.759 9.776 1.00 54.75 203 LEU A C 1
ATOM 1636 O O . LEU A 1 203 ? 31.566 -28.195 9.405 1.00 54.75 203 LEU A O 1
ATOM 1640 N N . PHE A 1 204 ? 33.506 -27.153 8.951 1.00 52.19 204 PHE A N 1
ATOM 1641 C CA . PHE A 1 204 ? 33.501 -27.395 7.516 1.00 52.19 204 PHE A CA 1
ATOM 1642 C C . PHE A 1 204 ? 33.877 -28.867 7.337 1.00 52.19 204 PHE A C 1
ATOM 1644 O O . PHE A 1 204 ? 35.028 -29.254 7.547 1.00 52.19 204 PHE A O 1
ATOM 1651 N N . ARG A 1 205 ? 32.868 -29.685 7.053 1.00 46.22 205 ARG A N 1
ATOM 1652 C CA . ARG A 1 205 ? 32.998 -31.085 6.667 1.00 46.22 205 ARG A CA 1
ATOM 1653 C C . ARG A 1 205 ? 32.493 -31.239 5.245 1.00 46.22 205 ARG A C 1
ATOM 1655 O O . ARG A 1 205 ? 31.500 -30.550 4.919 1.00 46.22 205 ARG A O 1
#

Radius of gyration: 38.03 Å; chains: 1; bounding box: 70×57×97 Å

InterPro domains:
  IPR012973 NOG, C-terminal [PF08155] (31-84)